Protein AF-A0A821W6E0-F1 (afdb_monomer_lite)

Foldseek 3Di:
DALPLFDDVFQDDDPPDPPADRDDQCVQADWDDDDPPDTDTRQNHFQVNVQVVQVVVVHHDPFDLADPRNTGPNRCVVQQRRYDDPPDDDPDPFAKAKWKKWFDAVCPVVLVVLVVVVCVVVVVQDPDDWDWDKDFADCDQQHLRPVTITIMTMDIFTADPVRDTPPCGVVVVQVSLLSRVVSLIDIRRRGDDDLVSDPSPVSGVCLVVVVVVCCVVCVPCSSGDPVVCVSNVPDPPPDDD

pLDDT: mean 89.13, std 12.86, range [31.42, 98.56]

Radius of gyration: 19.28 Å; chains: 1; bounding box: 43×54×48 Å

Structure (mmCIF, N/CA/C/O backbone):
data_AF-A0A821W6E0-F1
#
_entry.id   AF-A0A821W6E0-F1
#
loop_
_atom_site.group_PDB
_atom_site.id
_atom_site.type_symbol
_atom_site.label_atom_id
_atom_site.label_alt_id
_atom_site.label_comp_id
_atom_site.label_asym_id
_atom_site.label_entity_id
_atom_site.label_seq_id
_atom_site.pdbx_PDB_ins_code
_atom_site.Cartn_x
_atom_site.Cartn_y
_atom_site.Cartn_z
_atom_site.occupancy
_atom_site.B_iso_or_equiv
_atom_site.auth_seq_id
_atom_site.auth_comp_id
_atom_site.auth_asym_id
_atom_site.auth_atom_id
_atom_site.pdbx_PDB_model_num
ATOM 1 N N . MET A 1 1 ? 1.411 10.563 11.981 1.00 86.44 1 MET A N 1
ATOM 2 C CA . MET A 1 1 ? 2.601 9.697 11.991 1.00 86.44 1 MET A CA 1
ATOM 3 C C . MET A 1 1 ? 2.288 8.363 12.622 1.00 86.44 1 MET A C 1
ATOM 5 O O . MET A 1 1 ? 1.977 8.310 13.808 1.00 86.44 1 MET A O 1
ATOM 9 N N . GLY A 1 2 ? 2.322 7.315 11.794 1.00 87.00 2 GLY A N 1
ATOM 10 C CA . GLY A 1 2 ? 2.534 5.941 12.252 1.00 87.00 2 GLY A CA 1
ATOM 11 C C . GLY A 1 2 ? 4.034 5.665 12.386 1.00 87.00 2 GLY A C 1
ATOM 12 O O . GLY A 1 2 ? 4.794 6.562 12.733 1.00 87.00 2 GLY A O 1
ATOM 13 N N . SER A 1 3 ? 4.476 4.463 12.024 1.00 85.88 3 SER A N 1
ATOM 14 C CA . SER A 1 3 ? 5.889 4.051 12.102 1.00 85.88 3 SER A CA 1
ATOM 15 C C . SER A 1 3 ? 6.797 4.610 10.993 1.00 85.88 3 SER A C 1
ATOM 17 O O . SER A 1 3 ? 7.973 4.269 10.957 1.00 85.88 3 SER A O 1
ATOM 19 N N . GLY A 1 4 ? 6.270 5.409 10.055 1.00 84.50 4 GLY A N 1
ATOM 20 C CA . GLY A 1 4 ? 7.068 6.030 8.986 1.00 84.50 4 GLY A CA 1
ATOM 21 C C . GLY A 1 4 ? 7.603 5.065 7.920 1.00 84.50 4 GLY A C 1
ATOM 22 O O . GLY A 1 4 ? 8.557 5.393 7.233 1.00 84.50 4 GLY A O 1
ATOM 23 N N . LEU A 1 5 ? 7.008 3.876 7.776 1.00 83.12 5 LEU A N 1
ATOM 24 C CA . LEU A 1 5 ? 7.478 2.839 6.842 1.00 83.12 5 LEU A CA 1
ATOM 25 C C . LEU A 1 5 ? 6.913 2.951 5.414 1.00 83.12 5 LEU A C 1
ATOM 27 O O . LEU A 1 5 ? 7.243 2.121 4.568 1.00 83.12 5 LEU A O 1
ATOM 31 N N . GLY A 1 6 ? 6.036 3.924 5.152 1.00 82.25 6 GLY A N 1
ATOM 32 C CA . GLY A 1 6 ? 5.603 4.233 3.790 1.00 82.25 6 GLY A CA 1
ATOM 33 C C . GLY A 1 6 ? 6.744 4.900 3.030 1.00 82.25 6 GLY A C 1
ATOM 34 O O . GLY A 1 6 ? 7.382 5.795 3.577 1.00 82.25 6 GLY A O 1
ATOM 35 N N . TYR A 1 7 ? 7.014 4.451 1.803 1.00 87.88 7 TYR A N 1
ATOM 36 C CA . TYR A 1 7 ? 8.111 5.012 1.011 1.00 87.88 7 TYR A CA 1
ATOM 37 C C . TYR A 1 7 ? 7.740 6.350 0.366 1.00 87.88 7 TYR A C 1
ATOM 39 O O . TYR A 1 7 ? 8.469 7.331 0.493 1.00 87.88 7 TYR A O 1
ATOM 47 N N . GLU A 1 8 ? 6.598 6.389 -0.320 1.00 91.44 8 GLU A N 1
ATOM 48 C CA . GLU A 1 8 ? 6.136 7.611 -0.967 1.00 91.44 8 GLU A CA 1
ATOM 49 C C . GLU A 1 8 ? 5.724 8.674 0.052 1.00 91.44 8 GLU A C 1
ATOM 51 O O . GLU A 1 8 ? 5.462 8.392 1.228 1.00 91.44 8 GLU A O 1
ATOM 56 N N . LYS A 1 9 ? 5.581 9.912 -0.427 1.00 90.31 9 LYS A N 1
ATOM 57 C CA . LYS A 1 9 ? 5.165 11.088 0.355 1.00 90.31 9 LYS A CA 1
ATOM 58 C C . LYS A 1 9 ? 3.671 11.054 0.749 1.00 90.31 9 LYS A C 1
ATOM 60 O O . LYS A 1 9 ? 2.962 12.056 0.717 1.00 90.31 9 LYS A O 1
ATOM 65 N N . LEU A 1 10 ? 3.174 9.887 1.159 1.00 88.75 10 LEU A N 1
ATOM 66 C CA . LEU A 1 10 ? 1.828 9.678 1.703 1.00 88.75 10 LEU A CA 1
ATOM 67 C C . LEU A 1 10 ? 1.590 10.509 2.967 1.00 88.75 10 LEU A C 1
ATOM 69 O O . LEU A 1 10 ? 0.468 10.905 3.256 1.00 88.75 10 LEU A O 1
ATOM 73 N N . MET A 1 11 ? 2.650 10.732 3.742 1.00 88.62 11 MET A N 1
ATOM 74 C CA . MET A 1 11 ? 2.602 11.362 5.054 1.00 88.62 11 MET A CA 1
ATOM 75 C C . MET A 1 11 ? 3.611 12.509 5.110 1.00 88.62 11 MET A C 1
ATOM 77 O O . MET A 1 11 ? 4.623 12.440 5.803 1.00 88.62 11 MET A O 1
ATOM 81 N N . SER A 1 12 ? 3.348 13.540 4.314 1.00 90.81 12 SER A N 1
ATOM 82 C CA . SER A 1 12 ? 4.192 14.725 4.167 1.00 90.81 12 SER A CA 1
ATOM 83 C C . SER A 1 12 ? 3.372 16.000 4.303 1.00 90.81 12 SER A C 1
ATOM 85 O O . SER A 1 12 ? 2.182 16.005 3.994 1.00 90.81 12 SER A O 1
ATOM 87 N N . ILE A 1 13 ? 4.043 17.083 4.679 1.00 90.38 13 ILE A N 1
ATOM 88 C CA . ILE A 1 13 ? 3.507 18.446 4.670 1.00 90.38 13 ILE A CA 1
ATOM 89 C C . ILE A 1 13 ? 4.290 19.309 3.682 1.00 90.38 13 ILE A C 1
ATOM 91 O O . ILE A 1 13 ? 5.442 18.992 3.371 1.00 90.38 13 ILE A O 1
ATOM 95 N N . GLN A 1 14 ? 3.671 20.391 3.215 1.00 86.19 14 GLN A N 1
ATOM 96 C CA . GLN A 1 14 ? 4.371 21.466 2.518 1.00 86.19 14 GLN A CA 1
ATOM 97 C C . GLN A 1 14 ? 5.041 22.368 3.558 1.00 86.19 14 GLN A C 1
ATOM 99 O O . GLN A 1 14 ? 4.425 22.717 4.562 1.00 86.19 14 GLN A O 1
ATOM 104 N N . LEU A 1 15 ? 6.327 22.671 3.374 1.00 87.38 15 LEU A N 1
ATOM 105 C CA . LEU A 1 15 ? 7.119 23.394 4.382 1.00 87.38 15 LEU A CA 1
ATOM 106 C C . LEU A 1 15 ? 6.851 24.904 4.390 1.00 87.38 15 LEU A C 1
ATOM 108 O O . LEU A 1 15 ? 7.172 25.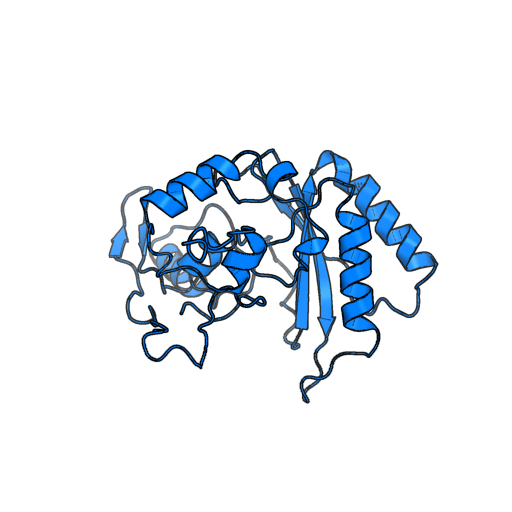573 5.368 1.00 87.38 15 LEU A O 1
ATOM 112 N N . ASP A 1 16 ? 6.300 25.428 3.302 1.00 89.44 16 ASP A N 1
ATOM 113 C CA . ASP A 1 16 ? 5.895 26.818 3.119 1.00 89.44 16 ASP A CA 1
ATOM 114 C C . ASP A 1 16 ? 4.475 27.111 3.630 1.00 89.44 16 ASP A C 1
ATOM 116 O O . ASP A 1 16 ? 4.108 28.279 3.737 1.00 89.44 16 ASP A O 1
ATOM 120 N N . ASP A 1 17 ? 3.704 26.085 4.009 1.00 88.00 17 ASP A N 1
ATOM 121 C CA . ASP A 1 17 ? 2.409 26.238 4.675 1.00 88.00 17 ASP A CA 1
ATOM 122 C C . ASP A 1 17 ? 2.596 26.336 6.208 1.00 88.00 17 ASP A C 1
ATOM 124 O O . ASP A 1 17 ? 2.884 25.328 6.866 1.00 88.00 17 ASP A O 1
ATOM 128 N N . PRO A 1 18 ? 2.418 27.526 6.821 1.00 89.62 18 PRO A N 1
ATOM 129 C CA . PRO A 1 18 ? 2.602 27.715 8.262 1.00 89.62 18 PRO A CA 1
ATOM 130 C C . PRO A 1 18 ? 1.537 27.002 9.116 1.00 89.62 18 PRO A C 1
ATOM 132 O O . PRO A 1 18 ? 1.750 26.748 10.311 1.00 89.62 18 PRO A O 1
ATOM 135 N N . GLU A 1 19 ? 0.394 26.653 8.524 1.00 90.12 19 GLU A N 1
ATOM 136 C CA . GLU A 1 19 ? -0.695 25.961 9.209 1.00 90.12 19 GLU A CA 1
ATOM 137 C C . GLU A 1 19 ? -0.567 24.439 9.126 1.00 90.12 19 GLU A C 1
ATOM 139 O O . GLU A 1 19 ? -1.192 23.736 9.928 1.00 90.12 19 GLU A O 1
ATOM 144 N N . ALA A 1 20 ? 0.293 23.916 8.247 1.00 90.69 20 ALA A N 1
ATOM 145 C CA . ALA A 1 20 ? 0.480 22.483 8.085 1.00 90.69 20 ALA A CA 1
ATOM 146 C C . ALA A 1 20 ? 0.938 21.816 9.392 1.00 90.69 20 ALA A C 1
ATOM 148 O O . ALA A 1 20 ? 1.913 22.216 10.037 1.00 90.69 20 ALA A O 1
ATOM 149 N N . LYS A 1 21 ? 0.227 20.756 9.796 1.00 91.44 21 LYS A N 1
ATOM 150 C CA . LYS A 1 21 ? 0.521 19.992 11.017 1.00 91.44 21 LYS A CA 1
ATOM 151 C C . LYS A 1 21 ? 0.824 18.540 10.686 1.00 91.44 21 LYS A C 1
ATOM 153 O O . LYS A 1 21 ? 0.074 17.876 9.977 1.00 91.44 21 LYS A O 1
ATOM 158 N N . LEU A 1 22 ? 1.871 18.009 11.311 1.00 91.25 22 LEU A N 1
ATOM 159 C CA . LEU A 1 22 ? 2.175 16.585 11.308 1.00 91.25 22 LEU A CA 1
ATOM 160 C C . LEU A 1 22 ? 1.916 16.009 12.705 1.00 91.25 22 LEU A C 1
ATOM 162 O O . LEU A 1 22 ? 2.662 16.268 13.645 1.00 91.25 22 LEU A O 1
ATOM 166 N N . ILE A 1 23 ? 0.837 15.239 12.862 1.00 90.94 23 ILE A N 1
ATOM 167 C CA . ILE A 1 23 ? 0.392 14.745 14.178 1.00 90.94 23 ILE A CA 1
ATOM 168 C C . ILE A 1 23 ? 0.907 13.325 14.408 1.00 90.94 23 ILE A C 1
ATOM 170 O O . ILE A 1 23 ? 0.616 12.429 13.615 1.00 90.94 23 ILE A O 1
ATOM 174 N N . SER A 1 24 ? 1.644 13.078 15.494 1.00 90.50 24 SER A N 1
ATOM 175 C CA . SER A 1 24 ? 2.029 11.718 15.903 1.00 90.50 24 SER A CA 1
ATOM 176 C C . SER A 1 24 ? 0.905 11.029 16.671 1.00 90.50 24 SER A C 1
ATOM 178 O O . SER A 1 24 ? 0.349 11.597 17.607 1.00 90.50 24 SER A O 1
ATOM 180 N N . MET A 1 25 ? 0.603 9.781 16.303 1.00 89.94 25 MET A N 1
ATOM 181 C CA . MET A 1 25 ? -0.405 8.969 16.994 1.00 89.94 25 MET A CA 1
ATOM 182 C C . MET A 1 25 ? 0.207 8.047 18.055 1.00 89.94 25 MET A C 1
ATOM 184 O O . MET A 1 25 ? -0.511 7.226 18.610 1.00 89.94 25 MET A O 1
ATOM 188 N N . GLN A 1 26 ? 1.506 8.168 18.355 1.00 90.88 26 GLN A N 1
ATOM 189 C CA . GLN A 1 26 ? 2.266 7.229 19.200 1.00 90.88 26 GLN A CA 1
ATOM 190 C C . GLN A 1 26 ? 1.643 6.940 20.580 1.00 90.88 26 GLN A C 1
ATOM 192 O O . GLN A 1 26 ? 1.843 5.863 21.128 1.00 90.88 26 GLN A O 1
ATOM 197 N N . HIS A 1 27 ? 0.865 7.876 21.131 1.00 93.12 27 HIS A N 1
ATOM 198 C CA . HIS A 1 27 ? 0.190 7.712 22.423 1.00 93.12 27 HIS A CA 1
ATOM 199 C C . HIS A 1 27 ? -1.090 6.860 22.344 1.00 93.12 27 HIS A C 1
ATOM 201 O O . HIS A 1 27 ? -1.583 6.398 23.367 1.00 93.12 27 HIS A O 1
ATOM 207 N N . PHE A 1 28 ? -1.622 6.611 21.147 1.00 94.56 28 PHE A N 1
ATOM 208 C CA . PHE A 1 28 ? -2.776 5.742 20.918 1.00 94.56 28 PHE A CA 1
ATOM 209 C C . PHE A 1 28 ? -2.306 4.306 20.681 1.00 94.56 28 PHE A C 1
ATOM 211 O O . PHE A 1 28 ? -2.403 3.789 19.566 1.00 94.56 28 PHE A O 1
ATOM 218 N N . HIS A 1 29 ? -1.773 3.668 21.721 1.00 96.06 29 HIS A N 1
ATOM 219 C CA . HIS A 1 29 ? -1.213 2.318 21.659 1.00 96.06 29 HIS A CA 1
ATOM 220 C C . HIS A 1 29 ? -1.866 1.376 22.683 1.00 96.06 29 HIS A C 1
ATOM 222 O O . HIS A 1 29 ? -2.461 1.815 23.664 1.00 96.06 29 HIS A O 1
ATOM 228 N N . GLY A 1 30 ? -1.715 0.070 22.464 1.00 96.94 30 GLY A N 1
ATOM 229 C CA . GLY A 1 30 ? -2.178 -0.978 23.370 1.00 96.94 30 GLY A CA 1
ATOM 230 C C . GLY A 1 30 ? -3.587 -1.491 23.072 1.00 96.94 30 GLY A C 1
ATOM 231 O O . GLY A 1 30 ? -4.293 -1.004 22.186 1.00 96.94 30 GLY A O 1
ATOM 232 N N . LEU A 1 31 ? -3.973 -2.529 23.814 1.00 97.81 31 LEU A N 1
ATOM 233 C CA . LEU A 1 31 ? -5.307 -3.122 23.772 1.00 97.81 31 LEU A CA 1
ATOM 234 C C . LEU A 1 31 ? -6.307 -2.209 24.490 1.00 97.81 31 LEU A C 1
ATOM 236 O O . LEU A 1 31 ? -6.114 -1.874 25.654 1.00 97.81 31 LEU A O 1
ATOM 240 N N . ILE A 1 32 ? -7.381 -1.844 23.795 1.00 97.81 32 ILE A N 1
ATOM 241 C CA . ILE A 1 32 ? -8.485 -1.031 24.318 1.00 97.81 32 ILE A CA 1
ATOM 242 C C . ILE A 1 32 ? -9.619 -1.937 24.807 1.00 97.81 32 ILE A C 1
ATOM 244 O O . ILE A 1 32 ? -10.156 -1.735 25.891 1.00 97.81 32 ILE A O 1
ATOM 248 N N . GLU A 1 33 ? -9.988 -2.945 24.014 1.00 97.94 33 GLU A N 1
ATOM 249 C CA . GLU A 1 33 ? -11.086 -3.862 24.332 1.00 97.94 33 GLU A CA 1
ATOM 250 C C . GLU A 1 33 ? -10.817 -5.243 23.724 1.00 97.94 33 GLU A C 1
ATOM 252 O O . GLU A 1 33 ? -10.327 -5.345 22.600 1.00 97.94 33 GLU A O 1
ATOM 257 N N . MET A 1 34 ? -11.181 -6.318 24.428 1.00 97.44 34 MET A N 1
ATOM 258 C CA . MET A 1 34 ? -11.169 -7.677 23.886 1.00 97.44 34 MET A CA 1
ATOM 259 C C . MET A 1 34 ? -12.499 -8.377 24.159 1.00 97.44 34 MET A C 1
ATOM 261 O O . MET A 1 34 ? -12.969 -8.439 25.293 1.00 97.44 34 MET A O 1
ATOM 265 N N . LYS A 1 35 ? -13.091 -8.928 23.099 1.00 96.75 35 LYS A N 1
ATOM 266 C CA . LYS A 1 35 ? -14.291 -9.773 23.118 1.00 96.75 35 LYS A CA 1
ATOM 267 C C . LYS A 1 35 ? -13.930 -11.172 22.629 1.00 96.75 35 LYS A C 1
ATOM 269 O O . LYS A 1 35 ? -12.777 -11.470 22.332 1.00 96.75 35 LYS A O 1
ATOM 274 N N . LYS A 1 36 ? -14.940 -12.037 22.518 1.00 94.38 36 LYS A N 1
ATOM 275 C CA . LYS A 1 36 ? -14.767 -13.422 22.068 1.00 94.38 36 LYS A CA 1
ATOM 276 C C . LYS A 1 36 ? -14.066 -13.521 20.703 1.00 94.38 36 LYS A C 1
ATOM 278 O O . LYS A 1 36 ? -13.110 -14.277 20.589 1.00 94.38 36 LYS A O 1
ATOM 283 N N . GLU A 1 37 ? -14.526 -12.733 19.728 1.00 94.06 37 GLU A N 1
ATOM 284 C CA . GLU A 1 37 ? -14.096 -12.802 18.317 1.00 94.06 37 GLU A CA 1
ATOM 285 C C . GLU A 1 37 ? -13.416 -11.512 17.820 1.00 94.06 37 GLU A C 1
ATOM 287 O O . GLU A 1 37 ? -13.018 -11.422 16.662 1.00 94.06 37 GLU A O 1
ATOM 292 N N . THR A 1 38 ? -13.311 -10.478 18.660 1.00 95.81 38 THR A N 1
ATOM 293 C CA . THR A 1 38 ? -12.794 -9.163 18.249 1.00 95.81 38 THR A CA 1
ATOM 294 C C . THR A 1 38 ? -11.867 -8.579 19.300 1.00 95.81 38 THR A C 1
ATOM 296 O O . THR A 1 38 ? -12.115 -8.725 20.495 1.00 95.81 38 THR A O 1
ATOM 299 N N . ALA A 1 39 ? -10.861 -7.832 18.859 1.00 96.56 39 ALA A N 1
ATOM 300 C CA . ALA A 1 39 ? -10.024 -7.005 19.716 1.00 96.56 39 ALA A CA 1
ATOM 301 C C . ALA A 1 39 ? -9.894 -5.605 19.104 1.00 96.56 39 ALA A C 1
ATOM 303 O O . ALA A 1 39 ? -9.769 -5.463 17.886 1.00 96.56 39 ALA A O 1
ATOM 304 N N . VAL A 1 40 ? -9.944 -4.584 19.952 1.00 97.31 40 VAL A N 1
ATOM 305 C CA . VAL A 1 40 ? -9.787 -3.176 19.590 1.00 97.31 40 VAL A CA 1
ATOM 306 C C . VAL A 1 40 ? -8.448 -2.713 20.136 1.00 97.31 40 VAL A C 1
ATOM 308 O O . VAL A 1 40 ? -8.186 -2.844 21.329 1.00 97.31 40 VAL A O 1
ATOM 311 N N . PHE A 1 41 ? -7.609 -2.161 19.268 1.00 97.31 41 PHE A N 1
ATOM 312 C CA . PHE A 1 41 ? -6.292 -1.641 19.618 1.00 97.31 41 PHE A CA 1
ATOM 313 C C . PHE A 1 41 ? -6.203 -0.158 19.280 1.00 97.31 41 PHE A C 1
ATOM 315 O O . PHE A 1 41 ? -6.849 0.316 18.342 1.00 97.31 41 PHE A O 1
ATOM 322 N N . GLY A 1 42 ? -5.353 0.567 20.005 1.00 97.50 42 GLY A N 1
ATOM 323 C CA . GLY A 1 42 ? -4.951 1.908 19.605 1.00 97.50 42 GLY A CA 1
ATOM 324 C C . GLY A 1 42 ? -4.258 1.880 18.236 1.00 97.50 42 GLY A C 1
ATOM 325 O O . GLY A 1 42 ? -3.503 0.954 17.930 1.00 97.50 42 GLY A O 1
ATOM 326 N N . ALA A 1 43 ? -4.504 2.896 17.408 1.00 94.88 43 ALA A N 1
ATOM 327 C CA . ALA A 1 43 ? -4.039 2.964 16.018 1.00 94.88 43 ALA A CA 1
ATOM 328 C C . ALA A 1 43 ? -2.509 2.839 15.843 1.00 94.88 43 ALA A C 1
ATOM 330 O O . ALA A 1 43 ? -2.042 2.349 14.810 1.00 94.88 43 ALA A O 1
ATOM 331 N N . ALA A 1 44 ? -1.733 3.278 16.836 1.00 95.81 44 ALA A N 1
ATOM 332 C CA . ALA A 1 44 ? -0.274 3.227 16.834 1.00 95.81 44 ALA A CA 1
ATOM 333 C C . ALA A 1 44 ? 0.306 1.948 17.453 1.00 95.81 44 ALA A C 1
ATOM 335 O O . ALA A 1 44 ? 1.525 1.803 17.490 1.00 95.81 44 ALA A O 1
ATOM 336 N N . THR A 1 45 ? -0.531 1.008 17.899 1.00 96.38 45 THR A N 1
ATOM 337 C CA . THR A 1 45 ? -0.059 -0.307 18.355 1.00 96.38 45 THR A CA 1
ATOM 338 C C . THR A 1 45 ? 0.684 -0.988 17.214 1.00 96.38 45 THR A C 1
ATOM 340 O O . THR A 1 45 ? 0.164 -1.061 16.095 1.00 96.38 45 THR A O 1
ATOM 343 N N . THR A 1 46 ? 1.905 -1.453 17.467 1.00 94.50 46 THR A N 1
ATOM 344 C CA . THR A 1 46 ? 2.684 -2.134 16.432 1.00 94.50 46 THR A CA 1
ATOM 345 C C . THR A 1 46 ? 2.110 -3.520 16.164 1.00 94.50 46 THR A C 1
ATOM 347 O O . THR A 1 46 ? 1.465 -4.122 17.023 1.00 94.50 46 THR A O 1
ATOM 350 N N . VAL A 1 47 ? 2.348 -4.057 14.972 1.00 92.00 47 VAL A N 1
ATOM 351 C CA . VAL A 1 47 ? 1.960 -5.432 14.636 1.00 92.00 47 VAL A CA 1
ATOM 352 C C . VAL A 1 47 ? 2.592 -6.445 15.599 1.00 92.00 47 VAL A C 1
ATOM 354 O O . VAL A 1 47 ? 1.918 -7.391 15.999 1.00 92.00 47 VAL A O 1
ATOM 357 N N . ASN A 1 48 ? 3.843 -6.227 16.017 1.00 91.06 48 ASN A N 1
ATOM 358 C CA . ASN A 1 48 ? 4.502 -7.051 17.034 1.00 91.06 48 ASN A CA 1
ATOM 359 C C . ASN A 1 48 ? 3.739 -7.037 18.358 1.00 91.06 48 ASN A C 1
ATOM 361 O O . ASN A 1 48 ? 3.480 -8.101 18.915 1.00 91.06 48 ASN A O 1
ATOM 365 N N . ASP A 1 49 ? 3.341 -5.855 18.830 1.00 94.31 49 ASP A N 1
ATOM 366 C CA . ASP A 1 49 ? 2.601 -5.732 20.086 1.00 94.31 49 ASP A CA 1
ATOM 367 C C . ASP A 1 49 ? 1.214 -6.367 19.974 1.00 94.31 49 ASP A C 1
ATOM 369 O O . ASP A 1 49 ? 0.795 -7.074 20.885 1.00 94.31 49 ASP A O 1
ATOM 373 N N . VAL A 1 50 ? 0.517 -6.186 18.843 1.00 94.56 50 VAL A N 1
ATOM 374 C CA . VAL A 1 50 ? -0.769 -6.857 18.586 1.00 94.56 50 VAL A CA 1
ATOM 375 C C . VAL A 1 50 ? -0.604 -8.373 18.681 1.00 94.56 50 VAL A C 1
ATOM 377 O O . VAL A 1 50 ? -1.366 -9.023 19.393 1.00 94.56 50 VAL A O 1
ATOM 380 N N . ILE A 1 51 ? 0.394 -8.945 18.001 1.00 92.62 51 ILE A N 1
ATOM 381 C CA . ILE A 1 51 ? 0.648 -10.393 18.019 1.00 92.62 51 ILE A CA 1
ATOM 382 C C . ILE A 1 51 ? 1.001 -10.863 19.433 1.00 92.62 51 ILE A C 1
ATOM 384 O O . ILE A 1 51 ? 0.432 -11.849 19.898 1.00 92.62 51 ILE A O 1
ATOM 388 N N . ALA A 1 52 ? 1.892 -10.156 20.131 1.00 93.31 52 ALA A N 1
ATOM 389 C CA . ALA A 1 52 ? 2.318 -10.508 21.483 1.00 93.31 52 ALA A CA 1
ATOM 390 C C . ALA A 1 52 ? 1.156 -10.460 22.490 1.00 93.31 52 ALA A C 1
ATOM 392 O O . ALA A 1 52 ? 0.993 -11.384 23.288 1.00 93.31 52 ALA A O 1
ATOM 393 N N . ILE A 1 53 ? 0.316 -9.422 22.421 1.00 95.81 53 ILE A N 1
ATOM 394 C CA . ILE A 1 53 ? -0.867 -9.279 23.274 1.00 95.81 53 ILE A CA 1
ATOM 395 C C . ILE A 1 53 ? -1.893 -10.368 22.951 1.00 95.81 53 ILE A C 1
ATOM 397 O O . ILE A 1 53 ? -2.398 -11.023 23.853 1.00 95.81 53 ILE A O 1
ATOM 401 N N . LEU A 1 54 ? -2.207 -10.619 21.678 1.00 95.25 54 LEU A N 1
ATOM 402 C CA . LEU A 1 54 ? -3.141 -11.696 21.333 1.00 95.25 54 LEU A CA 1
ATOM 403 C C . LEU A 1 54 ? -2.620 -13.059 21.809 1.00 95.25 54 LEU A C 1
ATOM 405 O O . LEU A 1 54 ? -3.385 -13.834 22.386 1.00 95.25 54 LEU A O 1
ATOM 409 N N . ALA A 1 55 ? -1.322 -13.322 21.644 1.00 94.31 55 ALA A N 1
ATOM 410 C CA . ALA A 1 55 ? -0.696 -14.559 22.093 1.00 94.31 55 ALA A CA 1
ATOM 411 C C . ALA A 1 55 ? -0.794 -14.746 23.617 1.00 94.31 55 ALA A C 1
ATOM 413 O O . ALA A 1 55 ? -1.102 -15.855 24.062 1.00 94.31 55 ALA A O 1
ATOM 414 N N . SER A 1 56 ? -0.619 -13.685 24.419 1.00 96.75 56 SER A N 1
ATOM 415 C CA . SER A 1 56 ? -0.783 -13.755 25.884 1.00 96.75 56 SER A CA 1
ATOM 416 C C . SER A 1 56 ? -2.223 -14.057 26.320 1.00 96.75 56 SER A C 1
ATOM 418 O O . SER A 1 56 ? -2.443 -14.561 27.420 1.00 96.75 56 SER A O 1
ATOM 420 N N . HIS A 1 57 ? -3.198 -13.830 25.435 1.00 96.12 57 HIS A N 1
ATOM 421 C CA . HIS A 1 57 ? -4.605 -14.191 25.613 1.00 96.12 57 HIS A CA 1
ATOM 422 C C . HIS A 1 57 ? -5.004 -15.502 24.908 1.00 96.12 57 HIS A C 1
ATOM 424 O O . HIS A 1 57 ? -6.196 -15.803 24.802 1.00 96.12 57 HIS A O 1
ATOM 430 N N . HIS A 1 58 ? -4.041 -16.296 24.421 1.00 95.56 58 HIS A N 1
ATOM 431 C CA . HIS A 1 58 ? -4.291 -17.514 23.634 1.00 95.56 58 HIS A CA 1
ATOM 432 C C . HIS A 1 58 ? -5.183 -17.247 22.408 1.00 95.56 58 HIS A C 1
ATOM 434 O O . HIS A 1 58 ? -6.156 -17.961 22.131 1.00 95.56 58 HIS A O 1
ATOM 440 N N . ARG A 1 59 ? -4.882 -16.160 21.697 1.00 94.31 59 ARG A N 1
ATOM 441 C CA . ARG A 1 59 ? -5.528 -15.730 20.454 1.00 94.31 59 ARG A CA 1
ATOM 442 C C . ARG A 1 59 ? -4.466 -15.484 19.383 1.00 94.31 59 ARG A C 1
ATOM 444 O O . ARG A 1 59 ? -3.290 -15.304 19.683 1.00 94.31 59 ARG A O 1
ATOM 451 N N . MET A 1 60 ? -4.890 -15.463 18.125 1.00 91.75 60 MET A N 1
ATOM 452 C CA . MET A 1 60 ? -4.032 -15.144 16.984 1.00 91.75 60 MET A CA 1
ATOM 453 C C . MET A 1 60 ? -4.825 -14.389 15.919 1.00 91.75 60 MET A C 1
ATOM 455 O O . MET A 1 60 ? -6.051 -14.488 15.864 1.00 91.75 60 MET A O 1
ATOM 459 N N . LEU A 1 61 ? -4.122 -13.643 15.069 1.00 89.06 61 LEU A N 1
ATOM 460 C CA . LEU A 1 61 ? -4.707 -13.117 13.840 1.00 89.06 61 LEU A CA 1
ATOM 461 C C . LEU A 1 61 ? -4.950 -14.270 12.850 1.00 89.06 61 LEU A C 1
ATOM 463 O O . LEU A 1 61 ? -4.186 -15.235 12.847 1.00 89.06 61 LEU A O 1
ATOM 467 N N . PRO A 1 62 ? -5.956 -14.166 11.964 1.00 85.06 62 PRO A N 1
ATOM 468 C CA . PRO A 1 62 ? -6.206 -15.171 10.927 1.00 85.06 62 PRO A CA 1
ATOM 469 C C . PRO A 1 62 ? -5.138 -15.171 9.820 1.00 85.06 62 PRO A C 1
ATOM 471 O O . PRO A 1 62 ? -5.200 -15.977 8.896 1.00 85.06 62 PRO A O 1
ATOM 474 N N . CYS A 1 63 ? -4.180 -14.247 9.877 1.00 82.50 63 CYS A N 1
ATOM 475 C CA . CYS A 1 63 ? -3.057 -14.153 8.962 1.00 82.50 63 CYS A CA 1
ATOM 476 C C . CYS A 1 63 ? -1.806 -13.652 9.694 1.00 82.50 63 CYS A C 1
ATOM 478 O O . CYS A 1 63 ? -1.895 -12.993 10.731 1.00 82.50 63 CYS A O 1
ATOM 480 N N . SER A 1 64 ? -0.637 -13.921 9.114 1.00 79.06 64 SER A N 1
ATOM 481 C CA . SER A 1 64 ? 0.605 -13.243 9.482 1.00 79.06 64 SER A CA 1
ATOM 482 C C . SER A 1 64 ? 0.779 -12.026 8.569 1.00 79.06 64 SER A C 1
ATOM 484 O O . SER A 1 64 ? 0.960 -12.227 7.369 1.00 79.06 64 SER A O 1
ATOM 486 N N . PRO A 1 65 ? 0.723 -10.776 9.068 1.00 71.50 65 PRO A N 1
ATOM 487 C CA . PRO A 1 65 ? 0.811 -9.556 8.250 1.00 71.50 65 PRO A CA 1
ATOM 488 C C . PRO A 1 65 ? 2.246 -9.198 7.797 1.00 71.50 65 PRO A C 1
ATOM 490 O O . PRO A 1 65 ? 2.514 -8.063 7.402 1.00 71.50 65 PRO A O 1
ATOM 493 N N . GLY A 1 66 ? 3.175 -10.160 7.823 1.00 70.69 66 GLY A N 1
ATOM 494 C CA . GLY A 1 66 ? 4.555 -10.011 7.353 1.00 70.69 66 GLY A CA 1
ATOM 495 C C . GLY A 1 66 ? 5.574 -9.852 8.484 1.00 70.69 66 GLY A C 1
ATOM 496 O O . GLY A 1 66 ? 5.238 -9.921 9.661 1.00 70.69 66 GLY A O 1
ATOM 497 N N . VAL A 1 67 ? 6.844 -9.658 8.117 1.00 69.19 67 VAL A N 1
ATOM 498 C CA . VAL A 1 67 ? 7.982 -9.729 9.059 1.00 69.19 67 VAL A CA 1
ATOM 499 C C . VAL A 1 67 ? 8.476 -8.384 9.588 1.00 69.19 67 VAL A C 1
ATOM 501 O O . VAL A 1 67 ? 9.373 -8.337 10.424 1.00 69.19 67 VAL A O 1
ATOM 504 N N . ILE A 1 68 ? 7.879 -7.278 9.138 1.00 76.75 68 ILE A N 1
ATOM 505 C CA . ILE A 1 68 ? 8.198 -5.933 9.632 1.00 76.75 68 ILE A CA 1
ATOM 506 C C . ILE A 1 68 ? 7.209 -5.582 10.741 1.00 76.75 68 ILE A C 1
ATOM 508 O O . ILE A 1 68 ? 6.247 -4.844 10.547 1.00 76.75 68 ILE A O 1
ATOM 512 N N . GLY A 1 69 ? 7.424 -6.155 11.920 1.00 77.62 69 GLY A N 1
ATOM 513 C CA . GLY A 1 69 ? 6.475 -6.048 13.025 1.00 77.62 69 GLY A CA 1
ATOM 514 C C . GLY A 1 69 ? 6.405 -4.679 13.709 1.00 77.62 69 GLY A C 1
ATOM 515 O O . GLY A 1 69 ? 5.443 -4.413 14.421 1.00 77.62 69 GLY A O 1
ATOM 516 N N . ILE A 1 70 ? 7.367 -3.783 13.454 1.00 85.88 70 ILE A N 1
ATOM 517 C CA . ILE A 1 70 ? 7.359 -2.400 13.972 1.00 85.88 70 ILE A CA 1
ATOM 518 C C . ILE A 1 70 ? 6.322 -1.503 13.272 1.00 85.88 70 ILE A C 1
ATOM 520 O O . ILE A 1 70 ? 6.056 -0.389 13.716 1.00 85.88 70 ILE A O 1
ATOM 524 N N . GLN A 1 71 ? 5.712 -1.971 12.178 1.00 89.00 71 GLN A N 1
ATOM 525 C CA . GLN A 1 71 ? 4.647 -1.233 11.510 1.00 89.00 71 GLN A CA 1
ATOM 526 C C . GLN A 1 71 ? 3.447 -1.020 12.438 1.00 89.00 71 GLN A C 1
ATOM 528 O O . GLN A 1 71 ? 3.008 -1.954 13.113 1.00 89.00 71 GLN A O 1
ATOM 533 N N . THR A 1 72 ? 2.900 0.197 12.470 1.00 93.62 72 THR A N 1
ATOM 534 C CA . THR A 1 72 ? 1.671 0.455 13.232 1.00 93.62 72 THR A CA 1
ATOM 535 C C . THR A 1 72 ? 0.479 -0.213 12.558 1.00 93.62 72 THR A C 1
ATOM 537 O O . THR A 1 72 ? 0.387 -0.237 11.328 1.00 93.62 72 THR A O 1
ATOM 540 N N . LEU A 1 73 ? -0.465 -0.714 13.357 1.00 92.62 73 LEU A N 1
ATOM 541 C CA . LEU A 1 73 ? -1.659 -1.406 12.871 1.00 92.62 73 LEU A CA 1
ATOM 542 C C . LEU A 1 73 ? -2.440 -0.554 11.861 1.00 92.62 73 LEU A C 1
ATOM 544 O O . LEU A 1 73 ? -2.774 -1.033 10.778 1.00 92.62 73 LEU A O 1
ATOM 548 N N . ALA A 1 74 ? -2.674 0.726 12.173 1.00 93.81 74 ALA A N 1
ATOM 549 C CA . ALA A 1 74 ? -3.388 1.624 11.267 1.00 93.81 74 ALA A CA 1
ATOM 550 C C . ALA A 1 74 ? -2.612 1.892 9.966 1.00 93.81 74 ALA A C 1
ATOM 552 O O . ALA A 1 74 ? -3.213 1.914 8.896 1.00 93.81 74 ALA A O 1
ATOM 553 N N . GLY A 1 75 ? -1.285 2.056 10.036 1.00 92.81 75 GLY A N 1
ATOM 554 C CA . GLY A 1 75 ? -0.452 2.272 8.849 1.00 92.81 75 GLY A CA 1
ATOM 555 C C . GLY A 1 75 ? -0.420 1.052 7.925 1.00 92.81 75 GLY A C 1
ATOM 556 O O . GLY A 1 75 ? -0.522 1.193 6.705 1.00 92.81 75 GLY A O 1
ATOM 557 N N . ALA A 1 76 ? -0.346 -0.145 8.513 1.00 91.94 76 ALA A N 1
ATOM 558 C CA . ALA A 1 76 ? -0.382 -1.403 7.780 1.00 91.94 76 ALA A CA 1
ATOM 559 C C . ALA A 1 76 ? -1.717 -1.587 7.038 1.00 91.94 76 ALA A C 1
ATOM 561 O O . ALA A 1 76 ? -1.739 -1.859 5.839 1.00 91.94 76 ALA A O 1
ATOM 562 N N . ILE A 1 77 ? -2.843 -1.358 7.720 1.00 92.25 77 ILE A N 1
ATOM 563 C CA . ILE A 1 77 ? -4.176 -1.460 7.106 1.00 92.25 77 ILE A CA 1
ATOM 564 C C . ILE A 1 77 ? -4.357 -0.406 6.003 1.00 92.25 77 ILE A C 1
ATOM 566 O O . ILE A 1 77 ? -4.829 -0.739 4.916 1.00 92.25 77 ILE A O 1
ATOM 570 N N . ALA A 1 78 ? -3.953 0.845 6.255 1.00 93.31 78 ALA A N 1
ATOM 571 C CA . ALA A 1 78 ? -4.152 1.964 5.329 1.00 93.31 78 ALA A CA 1
ATOM 572 C C . ALA A 1 78 ? -3.448 1.776 3.977 1.00 93.31 78 ALA A C 1
ATOM 574 O O . ALA A 1 78 ? -3.910 2.296 2.966 1.00 93.31 78 ALA A O 1
ATOM 575 N N . THR A 1 79 ? -2.346 1.027 3.949 1.00 91.56 79 THR A N 1
ATOM 576 C CA . THR A 1 79 ? -1.549 0.809 2.734 1.00 91.56 79 THR A CA 1
ATOM 577 C C . THR A 1 79 ? -1.781 -0.553 2.085 1.00 91.56 79 THR A C 1
ATOM 579 O O . THR A 1 79 ? -1.181 -0.843 1.051 1.00 91.56 79 THR A O 1
ATOM 582 N N . GLY A 1 80 ? -2.679 -1.367 2.650 1.00 89.06 80 GLY A N 1
ATOM 583 C CA . GLY A 1 80 ? -2.972 -2.704 2.148 1.00 89.06 80 GLY A CA 1
ATOM 584 C C . GLY A 1 80 ? -1.876 -3.723 2.450 1.00 89.06 80 GLY A C 1
ATOM 585 O O . GLY A 1 80 ? -1.744 -4.675 1.681 1.00 89.06 80 GLY A O 1
ATOM 586 N N . THR A 1 81 ? -1.123 -3.548 3.546 1.00 88.00 81 THR A N 1
ATOM 587 C CA . THR A 1 81 ? -0.110 -4.515 3.977 1.00 88.00 81 THR A CA 1
ATOM 588 C C . THR A 1 81 ? -0.701 -5.917 4.007 1.00 88.00 81 THR A C 1
ATOM 590 O O . THR A 1 81 ? -1.723 -6.188 4.641 1.00 88.00 81 THR A O 1
ATOM 593 N N . HIS A 1 82 ? 0.011 -6.824 3.359 1.00 86.06 82 HIS A N 1
ATOM 594 C CA . HIS A 1 82 ? -0.247 -8.250 3.345 1.00 86.06 82 HIS A CA 1
ATOM 595 C C . HIS A 1 82 ? 1.040 -8.974 3.736 1.00 86.06 82 HIS A C 1
ATOM 597 O O . HIS A 1 82 ? 2.150 -8.447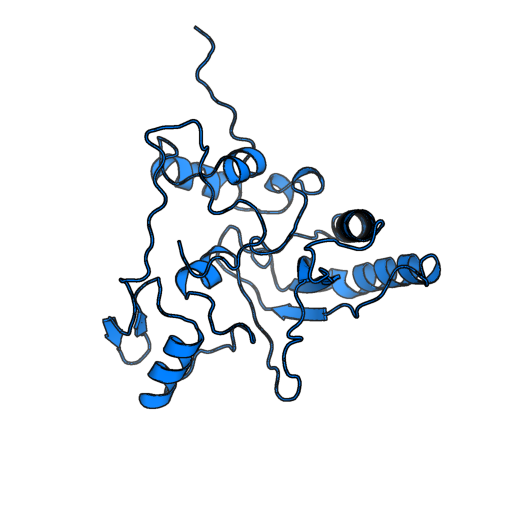 3.611 1.00 86.06 82 HIS A O 1
ATOM 603 N N . GLY A 1 83 ? 0.901 -10.200 4.221 1.00 75.69 83 GLY A N 1
ATOM 604 C CA . GLY A 1 83 ? 2.052 -10.984 4.629 1.00 75.69 83 GLY A CA 1
ATOM 605 C C . GLY A 1 83 ? 2.200 -12.294 3.887 1.00 75.69 83 GLY A C 1
ATOM 606 O O . GLY A 1 83 ? 1.589 -12.542 2.851 1.00 75.69 83 GLY A O 1
ATOM 607 N N . GLN A 1 84 ? 3.100 -13.091 4.437 1.00 64.00 84 GLN A N 1
ATOM 608 C CA . GLN A 1 84 ? 3.410 -14.459 4.067 1.00 64.00 84 GLN A CA 1
ATOM 609 C C . GLN A 1 84 ? 3.857 -15.157 5.354 1.00 64.00 84 GLN A C 1
ATOM 611 O O . GLN A 1 84 ? 4.436 -14.519 6.239 1.00 64.00 84 GLN A O 1
ATOM 616 N N . GLU A 1 85 ? 3.631 -16.462 5.454 1.00 51.31 85 GLU A N 1
ATOM 617 C CA . GLU A 1 85 ? 4.319 -17.287 6.442 1.00 51.31 85 GLU A CA 1
ATOM 618 C C . GLU A 1 85 ? 5.814 -17.352 6.096 1.00 51.31 85 GLU A C 1
ATOM 620 O O . GLU A 1 85 ? 6.225 -18.016 5.144 1.00 51.31 85 GLU A O 1
ATOM 625 N N . GLN A 1 86 ? 6.652 -16.641 6.851 1.00 50.50 86 GLN A N 1
ATOM 626 C CA . GLN A 1 86 ? 8.094 -16.879 6.846 1.00 50.50 86 GLN A CA 1
ATOM 627 C C . GLN A 1 86 ? 8.418 -17.821 8.005 1.00 50.50 86 GLN A C 1
ATOM 629 O O . GLN A 1 86 ? 8.626 -17.384 9.130 1.00 50.50 86 GLN A O 1
ATOM 634 N N . ILE A 1 87 ? 8.432 -19.127 7.726 1.00 45.97 87 ILE A N 1
ATOM 635 C CA . ILE A 1 87 ? 8.810 -20.153 8.712 1.00 45.97 87 ILE A CA 1
ATOM 636 C C . ILE A 1 87 ? 10.344 -20.204 8.883 1.00 45.97 87 ILE A C 1
ATOM 638 O O . ILE A 1 87 ? 10.824 -20.554 9.955 1.00 45.97 87 ILE A O 1
ATOM 642 N N . LEU A 1 88 ? 11.130 -19.835 7.855 1.00 40.06 88 LEU A N 1
ATOM 643 C CA . LEU A 1 88 ? 12.578 -20.119 7.812 1.00 40.06 88 LEU A CA 1
ATOM 644 C C . LEU A 1 88 ? 13.501 -18.960 7.385 1.00 40.06 88 LEU A C 1
ATOM 646 O O . LEU A 1 88 ? 14.717 -19.094 7.506 1.00 40.06 88 LEU A O 1
ATOM 650 N N . CYS A 1 89 ? 12.986 -17.828 6.899 1.00 44.94 89 CYS A N 1
ATOM 651 C CA . CYS A 1 89 ? 13.832 -16.733 6.409 1.00 44.94 89 CYS A CA 1
ATOM 652 C C . CYS A 1 89 ? 13.772 -15.528 7.350 1.00 44.94 89 CYS A C 1
ATOM 654 O O . CYS A 1 89 ? 12.696 -15.005 7.620 1.00 44.94 89 CYS A O 1
ATOM 656 N N . LYS A 1 90 ? 14.933 -15.059 7.823 1.00 50.28 90 LYS A N 1
ATOM 657 C CA . LYS A 1 90 ? 15.045 -13.717 8.407 1.00 50.28 90 LYS A CA 1
ATOM 658 C C . LYS A 1 90 ? 14.911 -12.696 7.276 1.00 50.28 90 LYS A C 1
ATOM 660 O O . LYS A 1 90 ? 15.492 -12.891 6.209 1.00 50.28 90 LYS A O 1
ATOM 665 N N . GLY A 1 91 ? 14.155 -11.622 7.510 1.00 57.47 91 GLY A N 1
ATOM 666 C CA . GLY A 1 91 ? 14.138 -10.469 6.610 1.00 57.47 91 GLY A CA 1
ATOM 667 C C . GLY A 1 91 ? 15.554 -9.934 6.382 1.00 57.47 91 GLY A C 1
ATOM 668 O O . GLY A 1 91 ? 16.436 -10.120 7.221 1.00 57.47 91 GLY A O 1
ATOM 669 N N . ILE A 1 92 ? 15.781 -9.297 5.238 1.00 64.06 92 ILE A N 1
ATOM 670 C CA . ILE A 1 92 ? 17.101 -8.774 4.881 1.00 64.06 92 ILE A CA 1
ATOM 671 C C . ILE A 1 92 ? 17.273 -7.420 5.572 1.00 64.06 92 ILE A C 1
ATOM 673 O O . ILE A 1 92 ? 16.489 -6.510 5.308 1.00 64.06 92 ILE A O 1
ATOM 677 N N . PRO A 1 93 ? 18.251 -7.268 6.482 1.00 68.00 93 PRO A N 1
ATOM 678 C CA . PRO A 1 93 ? 18.376 -6.081 7.325 1.00 68.00 93 PRO A CA 1
ATOM 679 C C . PRO A 1 93 ? 19.146 -4.945 6.631 1.00 68.00 93 PRO A C 1
ATOM 681 O O . PRO A 1 93 ? 19.821 -4.167 7.298 1.00 68.00 93 PRO A O 1
ATOM 684 N N . ILE A 1 94 ? 19.095 -4.867 5.299 1.00 77.31 94 ILE A N 1
ATOM 685 C CA . ILE A 1 94 ? 19.842 -3.879 4.513 1.00 77.31 94 ILE A CA 1
ATOM 686 C C . ILE A 1 94 ? 18.873 -2.780 4.064 1.00 77.31 94 ILE A C 1
ATOM 688 O O . ILE A 1 94 ? 17.773 -3.111 3.613 1.00 77.31 94 ILE A O 1
ATOM 692 N N . PRO A 1 95 ? 19.242 -1.490 4.166 1.00 86.00 95 PRO A N 1
ATOM 693 C CA . PRO A 1 95 ? 18.460 -0.398 3.598 1.00 86.00 95 PRO A CA 1
ATOM 694 C C . PRO A 1 95 ? 18.116 -0.649 2.126 1.00 86.00 95 PRO A C 1
ATOM 696 O O . PRO A 1 95 ? 18.966 -1.004 1.309 1.00 86.00 95 PRO A O 1
ATOM 699 N N . GLN A 1 96 ? 16.838 -0.498 1.787 1.00 88.44 96 GLN A N 1
ATOM 700 C CA . GLN A 1 96 ? 16.322 -0.864 0.472 1.00 88.44 96 GLN A CA 1
ATOM 701 C C . GLN A 1 96 ? 15.096 -0.030 0.101 1.00 88.44 96 GLN A C 1
ATOM 703 O O . GLN A 1 96 ? 14.175 0.153 0.905 1.00 88.44 96 GLN A O 1
ATOM 708 N N . ILE A 1 97 ? 15.048 0.402 -1.155 1.00 91.44 97 ILE A N 1
ATOM 709 C CA . IL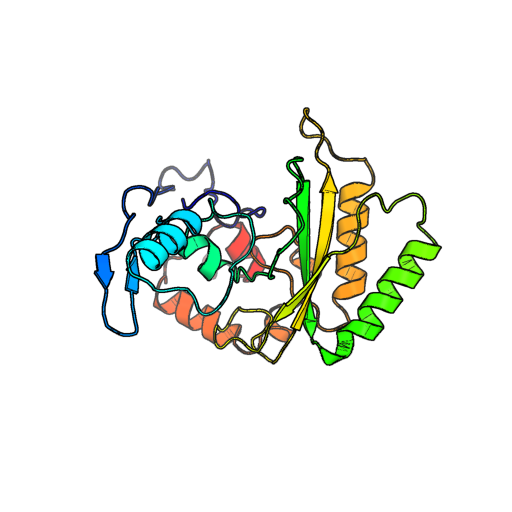E A 1 97 ? 13.835 0.926 -1.779 1.00 91.44 97 ILE A CA 1
ATOM 710 C C . ILE A 1 97 ? 13.070 -0.275 -2.307 1.00 91.44 97 ILE A C 1
ATOM 712 O O . ILE A 1 97 ? 13.572 -1.027 -3.137 1.00 91.44 97 ILE A O 1
ATOM 716 N N . ASN A 1 98 ? 11.859 -0.478 -1.803 1.00 91.44 98 ASN A N 1
ATOM 717 C CA . ASN A 1 98 ? 11.017 -1.594 -2.210 1.00 91.44 98 ASN A CA 1
ATOM 718 C C . ASN A 1 98 ? 9.950 -1.105 -3.180 1.00 91.44 98 ASN A C 1
ATOM 720 O O . ASN A 1 98 ? 9.283 -0.114 -2.889 1.00 91.44 98 ASN A O 1
ATOM 724 N N . CYS A 1 99 ? 9.715 -1.869 -4.237 1.00 94.56 99 CYS A N 1
ATOM 725 C CA . CYS A 1 99 ? 8.540 -1.776 -5.088 1.00 94.56 99 CYS A CA 1
ATOM 726 C C . CYS A 1 99 ? 7.795 -3.114 -5.029 1.00 94.56 99 CYS A C 1
ATOM 728 O O . CYS A 1 99 ? 8.397 -4.176 -4.850 1.00 94.56 99 CYS A O 1
ATOM 730 N N . GLU A 1 100 ? 6.475 -3.073 -5.127 1.00 95.62 100 GLU A N 1
ATOM 731 C CA . GLU A 1 100 ? 5.662 -4.280 -5.120 1.00 95.62 100 GLU A CA 1
ATOM 732 C C . GLU A 1 100 ? 4.381 -4.046 -5.905 1.00 95.62 100 GLU A C 1
ATOM 734 O O . GLU A 1 100 ? 3.647 -3.102 -5.615 1.00 95.62 100 GLU A O 1
ATOM 739 N N . ILE A 1 101 ? 4.121 -4.903 -6.893 1.00 98.12 101 ILE A N 1
ATOM 740 C CA . ILE A 1 101 ? 2.977 -4.780 -7.798 1.00 98.12 101 ILE A CA 1
ATOM 741 C C . ILE A 1 101 ? 2.075 -5.999 -7.639 1.00 98.12 101 ILE A C 1
ATOM 743 O O . ILE A 1 101 ? 2.525 -7.134 -7.779 1.00 98.12 101 ILE A O 1
ATOM 747 N N . ALA A 1 102 ? 0.798 -5.767 -7.358 1.00 98.19 102 ALA A N 1
ATOM 748 C CA . ALA A 1 102 ? -0.230 -6.795 -7.332 1.00 98.19 102 ALA A CA 1
ATOM 749 C C . ALA A 1 102 ? -0.705 -7.105 -8.751 1.00 98.19 102 ALA A C 1
ATOM 751 O O . ALA A 1 102 ? -1.258 -6.232 -9.420 1.00 98.19 102 ALA A O 1
ATOM 752 N N . ILE A 1 103 ? -0.526 -8.346 -9.185 1.00 98.56 103 ILE A N 1
ATOM 753 C CA . ILE A 1 103 ? -1.010 -8.861 -10.466 1.00 98.56 103 ILE A CA 1
ATOM 754 C C . ILE A 1 103 ? -2.259 -9.713 -10.211 1.00 98.56 103 ILE A C 1
ATOM 756 O O . ILE A 1 103 ? -2.218 -10.546 -9.301 1.00 98.56 103 ILE A O 1
ATOM 760 N N . PRO A 1 104 ? -3.361 -9.550 -10.975 1.00 98.31 104 PRO A N 1
ATOM 761 C CA . PRO A 1 104 ? -4.471 -10.505 -10.970 1.00 98.31 104 PRO A CA 1
ATOM 762 C C . PRO A 1 104 ? -3.939 -11.934 -11.056 1.00 98.31 104 PRO A C 1
ATOM 764 O O . PRO A 1 104 ? -3.083 -12.221 -11.894 1.00 98.31 104 PRO A O 1
ATOM 767 N N . PHE A 1 105 ? -4.373 -12.815 -10.154 1.00 98.06 105 PHE A N 1
ATOM 768 C CA . PHE A 1 105 ? -3.705 -14.103 -9.957 1.00 98.06 105 PHE A CA 1
ATOM 769 C C . PHE A 1 105 ? -3.605 -14.918 -11.259 1.00 98.06 105 PHE A C 1
ATOM 771 O O . PHE A 1 105 ? -2.568 -15.529 -11.527 1.00 98.06 105 PHE A O 1
ATOM 778 N N . GLU A 1 106 ? -4.631 -14.842 -12.108 1.00 98.06 106 GLU A N 1
ATOM 779 C CA . GLU A 1 106 ? -4.710 -15.461 -13.431 1.00 98.06 106 GLU A CA 1
ATOM 780 C C . GLU A 1 106 ? -3.648 -14.989 -14.440 1.00 98.06 106 GLU A C 1
ATOM 782 O O . GLU A 1 106 ? -3.331 -15.743 -15.353 1.00 98.06 106 GLU A O 1
ATOM 787 N N . HIS A 1 107 ? -3.073 -13.793 -14.272 1.00 98.50 107 HIS A N 1
ATOM 788 C CA . HIS A 1 107 ? -2.031 -13.235 -15.150 1.00 98.50 107 HIS A CA 1
ATOM 789 C C . HIS A 1 107 ? -0.615 -13.375 -14.575 1.00 98.50 107 HIS A C 1
ATOM 791 O O . HIS A 1 107 ? 0.356 -12.905 -15.175 1.00 98.50 107 HIS A O 1
ATOM 797 N N . THR A 1 108 ? -0.471 -13.995 -13.397 1.00 97.88 108 THR A N 1
ATOM 798 C CA . THR A 1 108 ? 0.824 -14.106 -12.704 1.00 97.88 108 THR A CA 1
ATOM 799 C C . THR A 1 108 ? 1.865 -14.789 -13.584 1.00 97.88 108 THR A C 1
ATOM 801 O O . THR A 1 108 ? 3.008 -14.344 -13.655 1.00 97.88 108 THR A O 1
ATOM 804 N N . ARG A 1 109 ? 1.474 -15.857 -14.290 1.00 98.06 109 ARG A N 1
ATOM 805 C CA . ARG A 1 109 ? 2.387 -16.637 -15.130 1.00 98.06 109 ARG A CA 1
ATOM 806 C C . ARG A 1 109 ? 2.951 -15.791 -16.270 1.00 98.06 109 ARG A C 1
ATOM 808 O O . ARG A 1 109 ? 4.160 -15.792 -16.494 1.00 98.06 109 ARG A O 1
ATOM 815 N N . GLU A 1 110 ? 2.088 -15.088 -16.989 1.00 98.56 110 GLU A N 1
ATOM 816 C CA . GLU A 1 110 ? 2.452 -14.261 -18.137 1.00 98.56 110 GLU A CA 1
ATOM 817 C C . GLU A 1 110 ? 3.320 -13.076 -17.694 1.00 98.56 110 GLU A C 1
ATOM 819 O O . GLU A 1 110 ? 4.343 -12.802 -18.324 1.00 98.56 110 GLU A O 1
ATOM 824 N N . ALA A 1 111 ? 2.988 -12.452 -16.559 1.00 98.38 111 ALA A N 1
ATOM 825 C CA . ALA A 1 111 ? 3.785 -11.384 -15.959 1.00 98.38 111 ALA A CA 1
ATOM 826 C C . ALA A 1 111 ? 5.193 -11.863 -15.553 1.00 98.38 111 ALA A C 1
ATOM 828 O O . ALA A 1 111 ? 6.193 -11.210 -15.863 1.00 98.38 111 ALA A O 1
ATOM 829 N N . THR A 1 112 ? 5.306 -13.038 -14.923 1.00 97.62 112 THR A N 1
ATOM 830 C CA . THR A 1 112 ? 6.605 -13.642 -14.579 1.00 97.62 112 THR A CA 1
ATOM 831 C C . THR A 1 112 ? 7.436 -13.960 -15.819 1.00 97.62 112 THR A C 1
ATOM 833 O O . THR A 1 112 ? 8.649 -13.743 -15.815 1.00 97.62 112 THR A O 1
ATOM 836 N N . LEU A 1 113 ? 6.813 -14.461 -16.889 1.00 97.81 113 LEU A N 1
ATOM 837 C CA . LEU A 1 113 ? 7.511 -14.719 -18.150 1.00 97.81 113 LEU A CA 1
ATOM 838 C C . LEU A 1 113 ? 8.002 -13.421 -18.803 1.00 97.81 113 LEU A C 1
ATOM 840 O O . LEU A 1 113 ? 9.119 -13.400 -19.313 1.00 97.81 113 LEU A O 1
ATOM 844 N N . ALA A 1 114 ? 7.235 -12.332 -18.725 1.00 97.62 114 ALA A N 1
ATOM 845 C CA . ALA A 1 114 ? 7.678 -11.024 -19.206 1.00 97.62 114 ALA A CA 1
ATOM 846 C C . ALA A 1 114 ? 8.904 -10.511 -18.426 1.00 97.62 114 ALA A C 1
ATOM 848 O O . ALA A 1 114 ? 9.893 -10.102 -19.038 1.00 97.62 114 ALA A O 1
ATOM 849 N N . ILE A 1 115 ? 8.898 -10.632 -17.090 1.00 94.94 115 ILE A N 1
ATOM 850 C CA . ILE A 1 115 ? 10.072 -10.331 -16.250 1.00 94.94 115 ILE A CA 1
ATOM 851 C C . ILE A 1 115 ? 11.268 -11.209 -16.643 1.00 94.94 115 ILE A C 1
ATOM 853 O O . ILE A 1 115 ? 12.387 -10.715 -16.763 1.00 94.94 115 ILE A O 1
ATOM 857 N N . LYS A 1 116 ? 11.049 -12.514 -16.845 1.00 93.81 116 LYS A N 1
ATOM 858 C CA . LYS A 1 116 ? 12.089 -13.473 -17.247 1.00 93.81 116 LYS A CA 1
ATOM 859 C C . LYS A 1 116 ? 12.735 -13.059 -18.572 1.00 93.81 116 LYS A C 1
ATOM 861 O O . LYS A 1 116 ? 13.961 -13.010 -18.647 1.00 93.81 116 LYS A O 1
ATOM 866 N N . SER A 1 117 ? 11.930 -12.745 -19.587 1.00 94.38 117 SER A N 1
ATOM 867 C CA . SER A 1 117 ? 12.414 -12.289 -20.894 1.00 94.38 117 SER A CA 1
ATOM 868 C C . SER A 1 117 ? 13.207 -10.991 -20.785 1.00 94.38 117 SER A C 1
ATOM 870 O O . SER A 1 117 ? 14.275 -10.881 -21.385 1.00 94.38 117 SER A O 1
ATOM 872 N N . TRP A 1 118 ? 12.735 -10.041 -19.976 1.00 92.94 118 TRP A N 1
ATOM 873 C CA . TRP A 1 118 ? 13.480 -8.820 -19.685 1.00 92.94 118 TRP A CA 1
ATOM 874 C C . TRP A 1 118 ? 14.832 -9.129 -19.018 1.00 92.94 118 TRP A C 1
ATOM 876 O O . TRP A 1 118 ? 15.874 -8.672 -19.489 1.00 92.94 118 TRP A O 1
ATOM 886 N N . ALA A 1 119 ? 14.846 -9.976 -17.986 1.00 89.94 119 ALA A N 1
ATOM 887 C CA . ALA A 1 119 ? 16.052 -10.327 -17.235 1.00 89.94 119 ALA A CA 1
ATOM 888 C C . ALA A 1 119 ? 17.095 -11.084 -18.080 1.00 89.94 119 ALA A C 1
ATOM 890 O O . ALA A 1 119 ? 18.297 -10.924 -17.861 1.00 89.94 119 ALA A O 1
ATOM 891 N N . ASP A 1 120 ? 16.664 -11.881 -19.063 1.00 90.25 120 ASP A N 1
ATOM 892 C CA . ASP A 1 120 ? 17.565 -12.614 -19.961 1.00 90.25 120 ASP A CA 1
ATOM 893 C C . ASP A 1 120 ? 18.399 -11.681 -20.856 1.00 90.25 120 ASP A C 1
ATOM 895 O O . ASP A 1 120 ? 19.539 -12.019 -21.192 1.00 90.25 120 ASP A O 1
ATOM 899 N N . VAL A 1 121 ? 17.870 -10.497 -21.180 1.00 88.94 121 VAL A N 1
ATOM 900 C CA . VAL A 1 121 ? 18.577 -9.428 -21.909 1.00 88.94 121 VAL A CA 1
ATOM 901 C C . VAL A 1 121 ? 19.390 -8.545 -20.948 1.00 88.94 121 VAL A C 1
ATOM 903 O O . VAL A 1 121 ? 20.452 -8.039 -21.305 1.00 88.94 121 VAL A O 1
ATOM 906 N N . HIS A 1 122 ? 18.950 -8.440 -19.691 1.00 83.12 122 HIS A N 1
ATOM 907 C CA . HIS A 1 122 ? 19.454 -7.507 -18.680 1.00 83.12 122 HIS A CA 1
ATOM 908 C C . HIS A 1 122 ? 20.250 -8.186 -17.544 1.00 83.12 122 HIS A C 1
ATOM 910 O O . HIS A 1 122 ? 20.261 -7.716 -16.406 1.00 83.12 122 HIS A O 1
ATOM 916 N N . LYS A 1 123 ? 20.975 -9.279 -17.825 1.00 69.12 123 LYS A N 1
ATOM 917 C CA . LYS A 1 123 ? 21.607 -10.145 -16.799 1.00 69.12 123 LYS A CA 1
ATOM 918 C C . LYS A 1 123 ? 22.526 -9.449 -15.781 1.00 69.12 123 LYS A C 1
ATOM 920 O O . LYS A 1 123 ? 22.753 -10.004 -14.713 1.00 69.12 123 LYS A O 1
ATOM 925 N N . LYS A 1 124 ? 23.075 -8.269 -16.091 1.00 69.31 124 LYS A N 1
ATOM 926 C CA . LYS A 1 124 ? 23.950 -7.498 -15.180 1.00 69.31 124 LYS A CA 1
ATOM 927 C C . LYS A 1 124 ? 23.180 -6.588 -14.212 1.00 69.31 124 LYS A C 1
ATOM 929 O O . LYS A 1 124 ? 23.751 -6.100 -13.240 1.00 69.31 124 LYS A O 1
ATOM 934 N N . TYR A 1 125 ? 21.895 -6.362 -14.468 1.00 68.94 125 TYR A N 1
ATOM 935 C CA . TYR A 1 125 ? 21.087 -5.380 -13.756 1.00 68.94 125 TYR A CA 1
ATOM 936 C C . TYR A 1 125 ? 20.387 -5.978 -12.530 1.00 68.94 125 TYR A C 1
ATOM 938 O O . TYR A 1 125 ? 20.213 -5.290 -11.525 1.00 68.94 125 TYR A O 1
ATOM 946 N N . LEU A 1 126 ? 20.050 -7.267 -12.539 1.00 70.50 126 LEU A N 1
ATOM 947 C CA . LEU A 1 126 ? 19.350 -7.882 -11.414 1.00 70.50 126 LEU A CA 1
ATOM 948 C C . LEU A 1 126 ? 20.327 -8.295 -10.301 1.00 70.50 126 LEU A C 1
ATOM 950 O O . LEU A 1 126 ? 21.120 -9.216 -10.467 1.00 70.50 126 LEU A O 1
ATOM 954 N N . HIS A 1 127 ? 20.245 -7.627 -9.153 1.00 71.81 127 HIS A N 1
ATOM 955 C CA . HIS A 1 127 ? 21.064 -7.908 -7.966 1.00 71.81 127 HIS A CA 1
ATOM 956 C C . HIS A 1 127 ? 20.246 -8.496 -6.801 1.00 71.81 127 HIS A C 1
ATOM 958 O O . HIS A 1 127 ? 20.785 -8.728 -5.719 1.00 71.81 127 HIS A O 1
ATOM 964 N N . TYR A 1 128 ? 18.946 -8.734 -7.013 1.00 74.19 128 TYR A N 1
ATOM 965 C CA . TYR A 1 128 ? 18.006 -9.180 -5.987 1.00 74.19 128 TYR A CA 1
ATOM 966 C C . TYR A 1 128 ? 16.913 -10.109 -6.559 1.00 74.19 128 TYR A C 1
ATOM 968 O O . TYR A 1 128 ? 16.465 -9.874 -7.684 1.00 74.19 128 TYR A O 1
ATOM 976 N N . PRO A 1 129 ? 16.460 -11.152 -5.828 1.00 81.75 129 PRO A N 1
ATOM 977 C CA . PRO A 1 129 ? 15.375 -12.023 -6.280 1.00 81.75 129 PRO A CA 1
ATOM 978 C C . PRO A 1 129 ? 14.006 -11.333 -6.254 1.00 81.75 129 PRO A C 1
ATOM 980 O O . PRO A 1 129 ? 13.679 -10.578 -5.347 1.00 81.75 129 PRO A O 1
ATOM 983 N N . PHE A 1 130 ? 13.137 -11.683 -7.194 1.00 90.25 130 PHE A N 1
ATOM 984 C CA . PHE A 1 130 ? 11.728 -11.306 -7.100 1.00 90.25 130 PHE A CA 1
ATOM 985 C C . PHE A 1 130 ? 11.034 -12.091 -5.978 1.00 90.25 130 PHE A C 1
ATOM 987 O O . PHE A 1 130 ? 11.230 -13.300 -5.841 1.00 90.25 130 PHE A O 1
ATOM 994 N N . ILE A 1 131 ? 10.203 -11.412 -5.189 1.00 90.00 131 ILE A N 1
ATOM 995 C CA . ILE A 1 131 ? 9.435 -12.004 -4.087 1.00 90.00 131 ILE A CA 1
ATOM 996 C C . ILE A 1 131 ? 7.986 -12.153 -4.538 1.00 90.00 131 ILE A C 1
ATOM 998 O O . ILE A 1 131 ? 7.353 -11.165 -4.888 1.00 90.00 131 ILE A O 1
ATOM 1002 N N . TYR A 1 132 ? 7.447 -13.369 -4.484 1.00 93.00 132 TYR A N 1
ATOM 1003 C CA . TYR A 1 132 ? 6.072 -13.659 -4.894 1.00 93.00 132 TYR A CA 1
ATOM 1004 C C . TYR A 1 132 ? 5.205 -13.982 -3.684 1.00 93.00 132 TYR A C 1
ATOM 1006 O O . TYR A 1 132 ? 5.551 -14.860 -2.889 1.00 93.00 132 TYR A O 1
ATOM 1014 N N . ARG A 1 133 ? 4.071 -13.289 -3.546 1.00 91.88 133 ARG A N 1
ATOM 1015 C CA . ARG A 1 133 ? 3.129 -13.476 -2.432 1.00 91.88 133 ARG A CA 1
ATOM 1016 C C . ARG A 1 133 ? 1.692 -13.386 -2.912 1.00 91.88 133 ARG A C 1
ATOM 1018 O O . ARG A 1 133 ? 1.278 -12.359 -3.428 1.00 91.88 133 ARG A O 1
ATOM 1025 N N . ALA A 1 134 ? 0.917 -14.446 -2.723 1.00 92.94 134 ALA A N 1
ATOM 1026 C CA . ALA A 1 134 ? -0.493 -14.453 -3.091 1.00 92.94 134 ALA A CA 1
ATOM 1027 C C . ALA A 1 134 ? -1.388 -14.059 -1.912 1.00 92.94 134 ALA A C 1
ATOM 1029 O O . ALA A 1 134 ? -1.105 -14.405 -0.766 1.00 92.94 134 ALA A O 1
ATOM 1030 N N . THR A 1 135 ? -2.494 -13.381 -2.206 1.00 93.06 135 THR A N 1
ATOM 1031 C CA . THR A 1 135 ? -3.580 -13.151 -1.249 1.00 93.06 135 THR A CA 1
ATOM 1032 C C . THR A 1 135 ? -4.937 -13.361 -1.913 1.00 93.06 135 THR A C 1
ATOM 1034 O O . THR A 1 135 ? -5.077 -13.254 -3.133 1.00 93.06 135 THR A O 1
ATOM 1037 N N . GLY A 1 136 ? -5.944 -13.651 -1.091 1.00 94.38 136 GLY A N 1
ATOM 1038 C CA . GLY A 1 136 ? -7.338 -13.689 -1.516 1.00 94.38 136 GLY A CA 1
ATOM 1039 C C . GLY A 1 136 ? -7.930 -12.294 -1.731 1.00 94.38 136 GLY A C 1
ATOM 1040 O O . GLY A 1 136 ? -7.286 -11.271 -1.501 1.00 94.38 136 GLY A O 1
ATOM 1041 N N . GLN A 1 137 ? -9.193 -12.268 -2.148 1.00 95.81 137 GLN A N 1
ATOM 1042 C CA . GLN A 1 137 ? -9.922 -11.031 -2.406 1.00 95.81 137 GLN A CA 1
ATOM 1043 C C . GLN A 1 137 ? -10.075 -10.169 -1.140 1.00 95.81 137 GLN A C 1
ATOM 1045 O O . GLN A 1 137 ? -10.397 -10.668 -0.058 1.00 95.81 137 GLN A O 1
ATOM 1050 N N . SER A 1 138 ? -9.927 -8.855 -1.301 1.00 94.81 138 SER A N 1
ATOM 1051 C CA . SER A 1 138 ? -10.232 -7.849 -0.281 1.00 94.81 138 SER A CA 1
ATOM 1052 C C . SER A 1 138 ? -11.555 -7.142 -0.574 1.00 94.81 138 SER A C 1
ATOM 1054 O O . SER A 1 138 ? -11.951 -6.975 -1.723 1.00 94.81 138 SER A O 1
ATOM 1056 N N . LYS A 1 139 ? -12.238 -6.670 0.474 1.00 96.19 139 LYS A N 1
ATOM 1057 C CA . LYS A 1 139 ? -13.431 -5.811 0.339 1.00 96.19 139 LYS A CA 1
ATOM 1058 C C . LYS A 1 139 ? -13.102 -4.314 0.376 1.00 96.19 139 LYS A C 1
ATOM 1060 O O . LYS A 1 139 ? -13.979 -3.497 0.102 1.00 96.19 139 LYS A O 1
ATOM 1065 N N . ALA A 1 140 ? -11.869 -3.943 0.730 1.00 96.50 140 ALA A N 1
ATOM 1066 C CA . ALA A 1 140 ? -11.455 -2.546 0.813 1.00 96.50 140 ALA A CA 1
ATOM 1067 C C . ALA A 1 140 ? -11.310 -1.943 -0.592 1.00 96.50 140 ALA A C 1
ATOM 1069 O O . ALA A 1 140 ? -10.610 -2.494 -1.436 1.00 96.50 140 ALA A O 1
ATOM 1070 N N . TRP A 1 141 ? -11.967 -0.807 -0.830 1.00 97.81 141 TRP A N 1
ATOM 1071 C CA . TRP A 1 141 ? -12.157 -0.221 -2.163 1.00 97.81 141 TRP A CA 1
ATOM 1072 C C . TRP A 1 141 ? -10.868 0.076 -2.929 1.00 97.81 141 TRP A C 1
ATOM 1074 O O . TRP A 1 141 ? -10.823 -0.160 -4.132 1.00 97.81 141 TRP A O 1
ATOM 1084 N N . LEU A 1 142 ? -9.830 0.558 -2.242 1.00 97.38 142 LEU A N 1
ATOM 1085 C CA . LEU A 1 142 ? -8.528 0.852 -2.850 1.00 97.38 142 LEU A CA 1
ATOM 1086 C C . LEU A 1 142 ? -7.545 -0.322 -2.805 1.00 97.38 142 LEU A C 1
ATOM 1088 O O . LEU A 1 142 ? -6.411 -0.187 -3.262 1.00 97.38 142 LEU A O 1
ATOM 1092 N N . ASN A 1 143 ? -7.921 -1.461 -2.220 1.00 96.81 143 ASN A N 1
ATOM 1093 C CA . ASN A 1 143 ? -7.004 -2.586 -2.137 1.00 96.81 143 ASN A CA 1
ATOM 1094 C C . ASN A 1 143 ? -6.819 -3.210 -3.534 1.00 96.81 143 ASN A C 1
ATOM 1096 O O . ASN A 1 143 ? -7.819 -3.494 -4.200 1.00 96.81 143 ASN A O 1
ATOM 1100 N N . PRO A 1 144 ? -5.576 -3.478 -3.971 1.00 95.94 144 PRO A N 1
ATOM 1101 C CA . PRO A 1 144 ? -5.318 -4.125 -5.256 1.00 95.94 144 PRO A CA 1
ATOM 1102 C C . PRO A 1 144 ? -6.068 -5.449 -5.478 1.00 95.94 144 PRO A C 1
ATOM 1104 O O . PRO A 1 144 ? -6.460 -5.762 -6.598 1.00 95.94 144 PRO A O 1
ATOM 1107 N N . ALA A 1 145 ? -6.341 -6.194 -4.404 1.00 96.31 145 ALA A N 1
ATOM 1108 C CA . ALA A 1 145 ? -7.087 -7.448 -4.419 1.00 96.31 145 ALA A CA 1
ATOM 1109 C C . ALA A 1 145 ? -8.621 -7.269 -4.407 1.00 96.31 145 ALA A C 1
ATOM 1111 O O . ALA A 1 145 ? -9.347 -8.192 -4.044 1.00 96.31 145 ALA A O 1
ATOM 1112 N N . TYR A 1 146 ? -9.160 -6.090 -4.744 1.00 97.19 146 TYR A N 1
ATOM 1113 C CA . TYR A 1 146 ? -10.611 -5.848 -4.700 1.00 97.19 146 TYR A CA 1
ATOM 1114 C C . TYR A 1 146 ? -11.398 -6.702 -5.709 1.00 97.19 146 TYR A C 1
ATOM 1116 O O . TYR A 1 146 ? -12.462 -7.236 -5.390 1.00 97.19 146 TYR A O 1
ATOM 1124 N N . LYS A 1 147 ? -10.878 -6.852 -6.936 1.00 96.31 147 LYS A N 1
ATOM 1125 C CA . LYS A 1 147 ? -11.544 -7.602 -8.021 1.00 96.31 147 LYS A CA 1
ATOM 1126 C C . LYS A 1 147 ? -11.466 -9.123 -7.846 1.00 96.31 147 LYS A C 1
ATOM 1128 O O . LYS A 1 147 ? -12.271 -9.831 -8.439 1.00 96.31 147 LYS A O 1
ATOM 1133 N N . GLY A 1 148 ? -10.520 -9.618 -7.051 1.00 97.19 148 GLY A N 1
ATOM 1134 C CA . GLY A 1 148 ? -10.235 -11.043 -6.928 1.00 97.19 148 GLY A CA 1
ATOM 1135 C C . GLY A 1 148 ? -8.880 -11.309 -6.270 1.00 97.19 148 GLY A C 1
ATOM 1136 O O . GLY A 1 148 ? -8.243 -10.371 -5.782 1.00 97.19 148 GLY A O 1
ATOM 1137 N N . PRO A 1 149 ? -8.441 -12.578 -6.225 1.00 97.75 149 PRO A N 1
ATOM 1138 C CA . PRO A 1 149 ? -7.115 -12.923 -5.733 1.00 97.75 149 PRO A CA 1
ATOM 1139 C C . PRO A 1 149 ? -6.022 -12.284 -6.598 1.00 97.75 149 PRO A C 1
ATOM 1141 O O . PRO A 1 149 ? -6.170 -12.134 -7.811 1.00 97.75 149 PRO A O 1
ATOM 1144 N N . VAL A 1 150 ? -4.900 -11.945 -5.969 1.00 98.00 150 VAL A N 1
ATOM 1145 C CA . VAL A 1 150 ? -3.734 -11.351 -6.639 1.00 98.00 150 VAL A CA 1
ATOM 1146 C C . VAL A 1 150 ? -2.452 -12.028 -6.179 1.00 98.00 150 VAL A C 1
ATOM 1148 O O . VAL A 1 150 ? -2.365 -12.526 -5.053 1.00 98.00 150 VAL A O 1
ATOM 1151 N N . CYS A 1 151 ? -1.440 -12.018 -7.041 1.00 97.62 151 CYS A N 1
ATOM 1152 C CA . CYS A 1 151 ? -0.060 -12.285 -6.674 1.00 97.62 151 CYS A CA 1
ATOM 1153 C C . CYS A 1 151 ? 0.724 -10.970 -6.669 1.00 97.62 151 CYS A C 1
ATOM 1155 O O . CYS A 1 151 ? 0.873 -10.315 -7.697 1.00 97.62 151 CYS A O 1
ATOM 1157 N N . TYR A 1 152 ? 1.222 -10.579 -5.505 1.00 96.56 152 TYR A N 1
ATOM 1158 C CA . TYR A 1 152 ? 2.167 -9.488 -5.363 1.00 96.56 152 TYR A CA 1
ATOM 1159 C C . TYR A 1 152 ? 3.562 -9.944 -5.780 1.00 96.56 152 TYR A C 1
ATOM 1161 O O . TYR A 1 152 ? 4.076 -10.942 -5.268 1.00 96.56 152 TYR A O 1
ATOM 1169 N N . ILE A 1 153 ? 4.160 -9.188 -6.696 1.00 96.62 153 ILE A N 1
ATOM 1170 C CA . ILE A 1 153 ? 5.524 -9.365 -7.184 1.00 96.62 153 ILE A CA 1
ATOM 1171 C C . ILE A 1 153 ? 6.360 -8.202 -6.647 1.00 96.62 153 ILE A C 1
ATOM 1173 O O . ILE A 1 153 ? 6.233 -7.062 -7.098 1.00 96.62 153 ILE A O 1
ATOM 1177 N N . GLY A 1 154 ? 7.192 -8.495 -5.652 1.00 94.19 154 GLY A N 1
ATOM 1178 C CA . GLY A 1 154 ? 8.100 -7.558 -5.005 1.00 94.19 154 GLY A CA 1
ATOM 1179 C C . GLY A 1 154 ? 9.499 -7.584 -5.613 1.00 94.19 154 GLY A C 1
ATOM 1180 O O . GLY A 1 154 ? 10.033 -8.648 -5.932 1.00 94.19 154 GLY A O 1
ATOM 1181 N N . PHE A 1 155 ? 10.106 -6.411 -5.733 1.00 92.62 155 PHE A N 1
ATOM 1182 C CA . PHE A 1 155 ? 11.493 -6.207 -6.150 1.00 92.62 155 PHE A CA 1
ATOM 1183 C C . PHE A 1 155 ? 12.048 -4.951 -5.475 1.00 92.62 155 PHE A C 1
ATOM 1185 O O . PHE A 1 155 ? 11.302 -4.135 -4.931 1.00 92.62 155 PHE A O 1
ATOM 1192 N N . LEU A 1 156 ? 13.370 -4.805 -5.447 1.00 91.12 156 LEU A N 1
ATOM 1193 C CA . LEU A 1 156 ? 14.009 -3.735 -4.691 1.00 91.12 156 LEU A CA 1
ATOM 1194 C C . LEU A 1 156 ? 15.295 -3.243 -5.332 1.00 91.12 156 LEU A C 1
ATOM 1196 O O . LEU A 1 156 ? 15.857 -3.888 -6.217 1.00 91.12 156 LEU A O 1
ATOM 1200 N N . VAL A 1 157 ? 15.754 -2.112 -4.813 1.00 90.56 157 VAL A N 1
ATOM 1201 C CA . VAL A 1 157 ? 17.091 -1.568 -5.027 1.00 90.56 157 VAL A CA 1
ATOM 1202 C C . VAL A 1 157 ? 17.730 -1.368 -3.658 1.00 90.56 157 VAL A C 1
ATOM 1204 O O . VAL A 1 157 ? 17.105 -0.787 -2.765 1.00 90.56 157 VAL A O 1
ATOM 1207 N N . TYR A 1 158 ? 18.954 -1.863 -3.476 1.00 89.38 158 TYR A N 1
ATOM 1208 C CA . TYR A 1 158 ? 19.715 -1.599 -2.254 1.00 89.38 158 TYR A CA 1
ATOM 1209 C C . TYR A 1 158 ? 20.139 -0.134 -2.171 1.00 89.38 158 TYR A C 1
ATOM 1211 O O . TYR A 1 158 ? 20.511 0.474 -3.176 1.00 89.38 158 TYR A O 1
ATOM 1219 N N . VAL A 1 159 ? 20.108 0.397 -0.953 1.00 89.50 159 VAL A N 1
ATOM 1220 C CA . VAL A 1 159 ? 20.583 1.737 -0.615 1.00 89.50 159 VAL A CA 1
ATOM 1221 C C . VAL A 1 159 ? 21.895 1.582 0.148 1.00 89.50 159 VAL A C 1
ATOM 1223 O O . VAL A 1 159 ? 21.961 0.832 1.125 1.00 89.50 159 VAL A O 1
ATOM 1226 N N . ALA A 1 160 ? 22.944 2.249 -0.324 1.00 89.31 160 ALA A N 1
ATOM 1227 C CA . ALA A 1 160 ? 24.240 2.284 0.339 1.00 89.31 160 ALA A CA 1
ATOM 1228 C C . ALA A 1 160 ? 24.185 3.130 1.625 1.00 89.31 160 ALA A C 1
ATOM 1230 O O . ALA A 1 160 ? 23.224 3.858 1.873 1.00 89.31 160 ALA A O 1
ATOM 1231 N N . GLU A 1 161 ? 25.223 3.044 2.461 1.00 87.50 161 GLU A N 1
ATOM 1232 C CA . GLU A 1 161 ? 25.282 3.786 3.733 1.00 87.50 161 GLU A CA 1
ATOM 1233 C C . GLU A 1 161 ? 25.209 5.310 3.549 1.00 87.50 161 GLU A C 1
ATOM 1235 O O . GLU A 1 161 ? 24.660 6.005 4.400 1.00 87.50 161 GLU A O 1
ATOM 1240 N N . ASP A 1 162 ? 25.712 5.827 2.427 1.00 90.50 162 ASP A N 1
ATOM 1241 C CA . ASP A 1 162 ? 25.655 7.248 2.063 1.00 90.50 162 ASP A CA 1
ATOM 1242 C C . ASP A 1 162 ? 24.299 7.678 1.466 1.00 90.50 162 ASP A C 1
ATOM 1244 O O . ASP A 1 162 ? 24.129 8.828 1.059 1.00 90.50 162 ASP A O 1
ATOM 1248 N N . GLY A 1 163 ? 23.323 6.765 1.414 1.00 86.88 163 GLY A N 1
ATOM 1249 C CA . GLY A 1 163 ? 21.997 6.999 0.847 1.00 86.88 163 GLY A CA 1
ATOM 1250 C C . GLY A 1 163 ? 21.934 6.882 -0.676 1.00 86.88 163 GLY A C 1
ATOM 1251 O O . GLY A 1 163 ? 20.848 7.019 -1.244 1.00 86.88 163 GLY A O 1
ATOM 1252 N N . SER A 1 164 ? 23.057 6.618 -1.349 1.00 89.94 164 SER A N 1
ATOM 1253 C CA . SER A 1 164 ? 23.074 6.422 -2.795 1.00 89.94 164 SER A CA 1
ATOM 1254 C C . SER A 1 164 ? 22.464 5.076 -3.192 1.00 89.94 164 SER A C 1
ATOM 1256 O O . SER A 1 164 ? 22.404 4.111 -2.423 1.00 89.94 164 SER A O 1
ATOM 1258 N N . VAL A 1 165 ? 21.997 5.015 -4.433 1.00 89.75 165 VAL A N 1
ATOM 1259 C CA . VAL A 1 165 ? 21.589 3.781 -5.105 1.00 89.75 165 VAL A CA 1
ATOM 1260 C C . VAL A 1 165 ? 22.446 3.610 -6.346 1.00 89.75 165 VAL A C 1
ATOM 1262 O O . VAL A 1 165 ? 22.999 4.581 -6.857 1.00 89.75 165 VAL A O 1
ATOM 1265 N N . ARG A 1 166 ? 22.537 2.383 -6.863 1.00 87.31 166 ARG A N 1
ATOM 1266 C CA . ARG A 1 166 ? 23.206 2.136 -8.145 1.00 87.31 166 ARG A CA 1
ATOM 1267 C C . ARG A 1 166 ? 22.579 3.011 -9.240 1.00 87.31 166 ARG A C 1
ATOM 1269 O O . ARG A 1 166 ? 21.355 3.130 -9.279 1.00 87.31 166 ARG A O 1
ATOM 1276 N N . ASP A 1 167 ? 23.400 3.551 -10.138 1.00 86.88 167 ASP A N 1
ATOM 1277 C CA . ASP A 1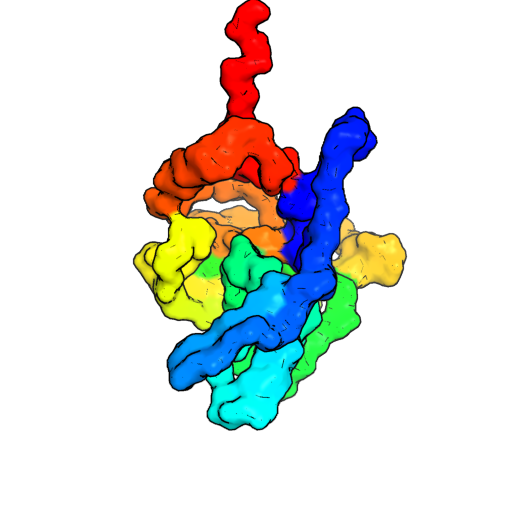 167 ? 22.999 4.544 -11.152 1.00 86.88 167 ASP A CA 1
ATOM 1278 C C . ASP A 1 167 ? 21.766 4.144 -11.983 1.00 86.88 167 ASP A C 1
ATOM 1280 O O . ASP A 1 167 ? 20.924 4.972 -12.319 1.00 86.88 167 ASP A O 1
ATOM 1284 N N . ASP A 1 168 ? 21.623 2.857 -12.291 1.00 88.25 168 ASP A N 1
ATOM 1285 C CA . ASP A 1 168 ? 20.512 2.303 -13.074 1.00 88.25 168 ASP A CA 1
ATOM 1286 C C . ASP A 1 168 ? 19.327 1.809 -12.217 1.00 88.25 168 ASP A C 1
ATOM 1288 O O . ASP A 1 168 ? 18.339 1.307 -12.757 1.00 88.25 168 ASP A O 1
ATOM 1292 N N . GLY A 1 169 ? 19.418 1.884 -10.886 1.00 89.56 169 GLY A N 1
ATOM 1293 C CA . GLY A 1 169 ? 18.526 1.173 -9.971 1.00 89.56 169 GLY A CA 1
ATOM 1294 C C . GLY A 1 169 ? 17.088 1.666 -10.080 1.00 89.56 169 GLY A C 1
ATOM 1295 O O . GLY A 1 169 ? 16.163 0.874 -10.266 1.00 89.56 169 GLY A O 1
ATOM 1296 N N . MET A 1 170 ? 16.901 2.985 -10.052 1.00 91.56 170 MET A N 1
ATOM 1297 C CA . MET A 1 170 ? 15.573 3.589 -10.198 1.00 91.56 170 MET A CA 1
ATOM 1298 C C . MET A 1 170 ? 15.018 3.437 -11.619 1.00 91.56 170 MET A C 1
ATOM 1300 O O . MET A 1 170 ? 13.819 3.219 -11.777 1.00 91.56 170 MET A O 1
ATOM 1304 N N . ALA A 1 171 ? 15.875 3.475 -12.646 1.00 91.62 171 ALA A N 1
ATOM 1305 C CA . ALA A 1 171 ? 15.467 3.215 -14.029 1.00 91.62 171 ALA A CA 1
ATOM 1306 C C . ALA A 1 171 ? 14.992 1.762 -14.210 1.00 91.62 171 ALA A C 1
ATOM 1308 O O . ALA A 1 171 ? 13.934 1.522 -14.787 1.00 91.62 171 ALA A O 1
ATOM 1309 N N . THR A 1 172 ? 15.712 0.806 -13.618 1.00 90.88 172 THR A N 1
ATOM 1310 C CA . THR A 1 172 ? 15.326 -0.612 -13.564 1.00 90.88 172 THR A CA 1
ATOM 1311 C C . THR A 1 172 ? 13.974 -0.782 -12.866 1.00 90.88 172 THR A C 1
ATOM 1313 O O . THR A 1 172 ? 13.096 -1.498 -13.344 1.00 90.88 172 THR A O 1
ATOM 1316 N N . MET A 1 173 ? 13.776 -0.097 -11.735 1.00 91.88 173 MET A N 1
ATOM 1317 C CA . MET A 1 173 ? 12.524 -0.136 -10.977 1.00 91.88 173 MET A CA 1
ATOM 1318 C C . MET A 1 173 ? 11.347 0.460 -11.762 1.00 91.88 173 MET A C 1
ATOM 1320 O O . MET A 1 173 ? 10.234 -0.052 -11.667 1.00 91.88 173 MET A O 1
ATOM 1324 N N . HIS A 1 174 ? 11.576 1.517 -12.542 1.00 94.75 174 HIS A N 1
ATOM 1325 C CA . HIS A 1 174 ? 10.582 2.087 -13.452 1.00 94.75 174 HIS A CA 1
ATOM 1326 C C . HIS A 1 174 ? 10.221 1.114 -14.586 1.00 94.75 174 HIS A C 1
ATOM 1328 O O . HIS A 1 174 ? 9.044 0.865 -14.841 1.00 94.75 174 HIS A O 1
ATOM 1334 N N . GLU A 1 175 ? 11.217 0.504 -15.229 1.00 94.31 175 GLU A N 1
ATOM 1335 C CA . GLU A 1 175 ? 10.995 -0.429 -16.337 1.00 94.31 175 GLU A CA 1
ATOM 1336 C C . GLU A 1 175 ? 10.207 -1.673 -15.902 1.00 94.31 175 GLU A C 1
ATOM 1338 O O . GLU A 1 175 ? 9.240 -2.062 -16.559 1.00 94.31 175 GLU A O 1
ATOM 1343 N N . LEU A 1 176 ? 10.543 -2.250 -14.745 1.00 95.19 176 LEU A N 1
ATOM 1344 C CA . LEU A 1 176 ? 9.802 -3.381 -14.178 1.00 95.19 176 LEU A CA 1
ATOM 1345 C C . LEU A 1 176 ? 8.337 -3.032 -13.881 1.00 95.19 176 LEU A C 1
ATOM 1347 O O . LEU A 1 176 ? 7.453 -3.858 -14.108 1.00 95.19 176 LEU A O 1
ATOM 1351 N N . GLN A 1 177 ? 8.056 -1.807 -13.428 1.00 97.75 177 GLN A N 1
ATOM 1352 C CA . GLN A 1 177 ? 6.682 -1.327 -13.254 1.00 97.75 177 GLN A CA 1
ATOM 1353 C C . GLN A 1 177 ? 5.935 -1.241 -14.591 1.00 97.75 177 GLN A C 1
ATOM 1355 O O . GLN A 1 177 ? 4.805 -1.721 -14.687 1.00 97.75 177 GLN A O 1
ATOM 1360 N N . MET A 1 178 ? 6.570 -0.700 -15.637 1.00 97.81 178 MET A N 1
ATOM 1361 C CA . MET A 1 178 ? 5.979 -0.639 -16.980 1.00 97.81 178 MET A CA 1
ATOM 1362 C C . MET A 1 178 ? 5.713 -2.025 -17.576 1.00 97.81 178 MET A C 1
ATOM 1364 O O . MET A 1 178 ? 4.706 -2.207 -18.253 1.00 97.81 178 MET A O 1
ATOM 1368 N N . ILE A 1 179 ? 6.578 -3.008 -17.313 1.00 97.31 179 ILE A N 1
ATOM 1369 C CA . ILE A 1 179 ? 6.377 -4.399 -17.750 1.00 97.31 179 ILE A CA 1
ATOM 1370 C C . ILE A 1 179 ? 5.146 -5.010 -17.076 1.00 97.31 179 ILE A C 1
ATOM 1372 O O . ILE A 1 179 ? 4.402 -5.760 -17.703 1.00 97.31 179 ILE A O 1
ATOM 1376 N N . LEU A 1 180 ? 4.927 -4.699 -15.799 1.00 98.31 180 LEU A N 1
ATOM 1377 C CA . LEU A 1 180 ? 3.877 -5.307 -14.987 1.00 98.31 180 LEU A CA 1
ATOM 1378 C C . LEU A 1 180 ? 2.505 -4.636 -15.144 1.00 98.31 180 LEU A C 1
ATOM 1380 O O . LEU A 1 180 ? 1.479 -5.313 -15.038 1.00 98.31 180 LEU A O 1
ATOM 1384 N N . ALA A 1 181 ? 2.459 -3.335 -15.432 1.00 97.88 181 ALA A N 1
ATOM 1385 C CA . ALA A 1 181 ? 1.209 -2.582 -15.553 1.00 97.88 181 ALA A CA 1
ATOM 1386 C C . ALA A 1 181 ? 0.212 -3.151 -16.598 1.00 97.88 181 ALA A C 1
ATOM 1388 O O . ALA A 1 181 ? -0.972 -3.279 -16.263 1.00 97.88 181 ALA A O 1
ATOM 1389 N N . PRO A 1 182 ? 0.626 -3.583 -17.812 1.00 97.94 182 PRO A N 1
ATOM 1390 C CA . PRO A 1 182 ? -0.274 -4.162 -18.817 1.00 97.94 182 PRO A CA 1
ATOM 1391 C C . PRO A 1 182 ? -1.028 -5.419 -18.369 1.00 97.94 182 PRO A C 1
ATOM 1393 O O . PRO A 1 182 ? -2.105 -5.697 -18.891 1.00 97.94 182 PRO A O 1
ATOM 1396 N N . PHE A 1 183 ? -0.515 -6.152 -17.376 1.00 98.19 183 PHE A N 1
ATOM 1397 C CA . PHE A 1 183 ? -1.167 -7.346 -16.825 1.00 98.19 183 PHE A CA 1
ATOM 1398 C C . PHE A 1 183 ? -2.296 -7.017 -15.831 1.00 98.19 183 PHE A C 1
ATOM 1400 O O . PHE A 1 183 ? -2.828 -7.910 -15.171 1.00 98.19 183 PHE A O 1
ATOM 1407 N N . GLY A 1 184 ? -2.682 -5.741 -15.724 1.00 97.44 184 GLY A N 1
ATOM 1408 C CA . GLY A 1 184 ? -3.615 -5.248 -14.712 1.00 97.44 184 GLY A CA 1
ATOM 1409 C C . GLY A 1 184 ? -2.931 -4.968 -13.376 1.00 97.44 184 GLY A C 1
ATOM 1410 O O . GLY A 1 184 ? -3.596 -5.000 -12.343 1.00 97.44 184 GLY A O 1
ATOM 1411 N N . GLY A 1 185 ? -1.616 -4.732 -13.399 1.00 97.69 185 GLY A N 1
ATOM 1412 C CA . GLY A 1 185 ? -0.817 -4.502 -12.207 1.00 97.69 185 GLY A CA 1
ATOM 1413 C C . GLY A 1 185 ? -1.222 -3.237 -11.456 1.00 97.69 185 GLY A C 1
ATOM 1414 O O . GLY A 1 185 ? -1.378 -2.174 -12.057 1.00 97.69 185 GLY A O 1
ATOM 1415 N N . ILE A 1 186 ? -1.369 -3.351 -10.137 1.00 98.19 186 ILE A N 1
ATOM 1416 C CA . ILE A 1 186 ? -1.657 -2.226 -9.240 1.00 98.19 186 ILE A CA 1
ATOM 1417 C C . ILE A 1 186 ? -0.557 -2.171 -8.171 1.00 98.19 186 ILE A C 1
ATOM 1419 O O . ILE A 1 186 ? -0.303 -3.187 -7.519 1.00 98.19 186 ILE A O 1
ATOM 1423 N N . PRO A 1 187 ? 0.106 -1.023 -7.963 1.00 97.69 187 PRO A N 1
ATOM 1424 C CA . PRO A 1 187 ? 1.170 -0.910 -6.977 1.00 97.69 187 PRO A CA 1
ATOM 1425 C C . PRO A 1 187 ? 0.652 -1.045 -5.542 1.00 97.69 187 P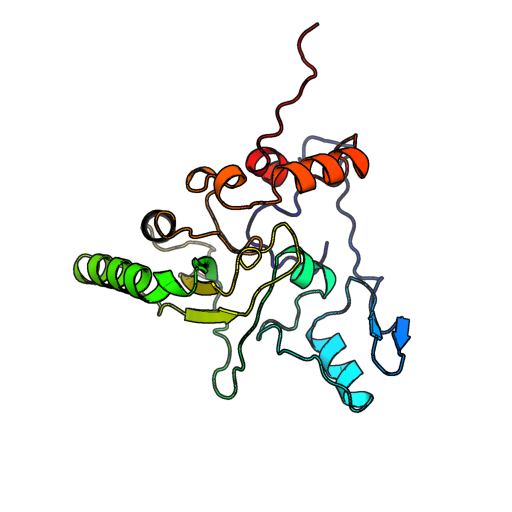RO A C 1
ATOM 1427 O O . PRO A 1 187 ? -0.468 -0.651 -5.211 1.00 97.69 187 PRO A O 1
ATOM 1430 N N . HIS A 1 188 ? 1.500 -1.568 -4.662 1.00 96.25 188 HIS A N 1
ATOM 1431 C CA . HIS A 1 188 ? 1.285 -1.520 -3.223 1.00 96.25 188 HIS A CA 1
ATOM 1432 C C . HIS A 1 188 ? 1.462 -0.078 -2.726 1.00 96.25 188 HIS A C 1
ATOM 1434 O O . HIS A 1 188 ? 2.559 0.473 -2.788 1.00 96.25 188 HIS A O 1
ATOM 1440 N N . TRP A 1 189 ? 0.416 0.505 -2.136 1.00 96.06 189 TRP A N 1
ATOM 1441 C CA . TRP A 1 189 ? 0.388 1.918 -1.734 1.00 96.06 189 TRP A CA 1
ATOM 1442 C C . TRP A 1 189 ? 1.534 2.340 -0.809 1.00 96.06 189 TRP A C 1
ATOM 1444 O O . TRP A 1 189 ? 2.042 3.444 -0.927 1.00 96.06 189 TRP A O 1
ATOM 1454 N N . GLY A 1 190 ? 1.961 1.466 0.107 1.00 92.94 190 GLY A N 1
ATOM 1455 C CA . GLY A 1 190 ? 3.070 1.732 1.038 1.00 92.94 190 GLY A CA 1
ATOM 1456 C C . GLY A 1 190 ? 4.491 1.561 0.473 1.00 92.94 190 GLY A C 1
ATOM 1457 O O . GLY A 1 190 ? 5.453 1.714 1.226 1.00 92.94 190 GLY A O 1
ATOM 1458 N N . LYS A 1 191 ? 4.648 1.194 -0.802 1.00 94.31 191 LYS A N 1
ATOM 1459 C CA . LYS A 1 191 ? 5.941 0.937 -1.461 1.00 94.31 191 LYS A CA 1
ATOM 1460 C C . LYS A 1 191 ? 6.227 2.016 -2.504 1.00 94.31 191 LYS A C 1
ATOM 1462 O O . LYS A 1 191 ? 5.374 2.858 -2.748 1.00 94.31 191 LYS A O 1
ATOM 1467 N N . HIS A 1 192 ? 7.420 2.003 -3.092 1.00 95.62 192 HIS A N 1
ATOM 1468 C CA . HIS A 1 192 ? 7.720 2.889 -4.208 1.00 95.62 192 HIS A CA 1
ATOM 1469 C C . HIS A 1 192 ? 6.840 2.549 -5.407 1.00 95.62 192 HIS A C 1
ATOM 1471 O O . HIS A 1 192 ? 6.730 1.374 -5.777 1.00 95.62 192 HIS A O 1
ATOM 1477 N N . PHE A 1 193 ? 6.267 3.571 -6.034 1.00 96.56 193 PHE A N 1
ATOM 1478 C CA . PHE A 1 193 ? 5.641 3.457 -7.344 1.00 96.56 193 PHE A CA 1
ATOM 1479 C C . PHE A 1 193 ? 5.604 4.812 -8.045 1.00 96.56 193 PHE A C 1
ATOM 1481 O O . PHE A 1 193 ? 5.605 5.858 -7.402 1.00 96.56 193 PHE A O 1
ATOM 1488 N N . GLN A 1 194 ? 5.527 4.795 -9.373 1.00 94.69 194 GLN A N 1
ATOM 1489 C CA . GLN A 1 194 ? 5.370 6.015 -10.163 1.00 94.69 194 GLN A CA 1
ATOM 1490 C C . GLN A 1 194 ? 3.926 6.144 -10.662 1.00 94.69 194 GLN A C 1
ATOM 1492 O O . GLN A 1 194 ? 3.510 5.332 -11.492 1.00 94.69 194 GLN A O 1
ATOM 1497 N N . PRO A 1 195 ? 3.148 7.131 -10.172 1.00 93.56 195 PRO A N 1
ATOM 1498 C CA . PRO A 1 195 ? 1.721 7.244 -10.474 1.00 93.56 195 PRO A CA 1
ATOM 1499 C C . PRO A 1 195 ? 1.388 7.287 -11.970 1.00 93.56 195 PRO A C 1
ATOM 1501 O O . PRO A 1 195 ? 0.405 6.677 -12.378 1.00 93.56 195 PRO A O 1
ATOM 1504 N N . ASP A 1 196 ? 2.226 7.930 -12.789 1.00 93.62 196 ASP A N 1
ATOM 1505 C CA . ASP A 1 196 ? 1.974 8.133 -14.225 1.00 93.62 196 ASP A CA 1
ATOM 1506 C C . ASP A 1 196 ? 1.931 6.836 -15.046 1.00 93.62 196 ASP A C 1
ATOM 1508 O O . ASP A 1 196 ? 1.345 6.804 -16.129 1.00 93.62 196 ASP A O 1
ATOM 1512 N N . ILE A 1 197 ? 2.496 5.744 -14.524 1.00 96.75 197 ILE A N 1
ATOM 1513 C CA . ILE A 1 197 ? 2.428 4.419 -15.156 1.00 96.75 197 ILE A CA 1
ATOM 1514 C C . ILE A 1 197 ? 1.001 3.846 -15.072 1.00 96.75 197 ILE A C 1
ATOM 1516 O O . ILE A 1 197 ? 0.597 3.033 -15.908 1.00 96.75 197 ILE A O 1
ATOM 1520 N N . TYR A 1 198 ? 0.216 4.258 -14.072 1.00 96.38 198 TYR A N 1
ATOM 1521 C CA . TYR A 1 198 ? -1.032 3.598 -13.707 1.00 96.38 198 TYR A CA 1
ATOM 1522 C C . TYR A 1 198 ? -2.246 4.493 -13.949 1.00 96.38 198 TYR A C 1
ATOM 1524 O O . TYR A 1 198 ? -2.390 5.585 -13.404 1.00 96.38 198 TYR A O 1
ATOM 1532 N N . ASN A 1 199 ? -3.217 3.970 -14.698 1.00 95.06 199 ASN A N 1
ATOM 1533 C CA . ASN A 1 199 ? -4.550 4.558 -14.746 1.00 95.06 199 ASN A CA 1
ATOM 1534 C C . ASN A 1 199 ? -5.409 3.973 -13.613 1.00 95.06 199 ASN A C 1
ATOM 1536 O O . ASN A 1 199 ? -6.150 3.008 -13.818 1.00 95.06 199 ASN A O 1
ATOM 1540 N N . PHE A 1 200 ? -5.283 4.540 -12.409 1.00 96.69 200 PHE A N 1
ATOM 1541 C CA . PHE A 1 200 ? -5.983 4.056 -11.213 1.00 96.69 200 PHE A CA 1
ATOM 1542 C C . PHE A 1 200 ? -7.506 4.054 -11.351 1.00 96.69 200 PHE A C 1
ATOM 1544 O O . PHE A 1 200 ? -8.143 3.104 -10.907 1.00 96.69 200 PHE A O 1
ATOM 1551 N N . GLU A 1 201 ? -8.082 5.049 -12.028 1.00 95.69 201 GLU A N 1
ATOM 1552 C CA . GLU A 1 201 ? -9.523 5.116 -12.294 1.00 95.69 201 GLU A CA 1
ATOM 1553 C C . GLU A 1 201 ? -10.018 3.896 -13.080 1.00 95.69 201 GLU A C 1
ATOM 1555 O O . GLU A 1 201 ? -11.057 3.317 -12.763 1.00 95.69 201 GLU A O 1
ATOM 1560 N N . ARG A 1 202 ? -9.237 3.440 -14.066 1.00 95.38 202 ARG A N 1
ATOM 1561 C CA . ARG A 1 202 ? -9.544 2.222 -14.827 1.00 95.38 202 ARG A CA 1
ATOM 1562 C C . ARG A 1 202 ? -9.253 0.943 -14.034 1.00 95.38 202 ARG A C 1
ATOM 1564 O O . ARG A 1 202 ? -9.954 -0.065 -14.181 1.00 95.38 202 ARG A O 1
ATOM 1571 N N . LEU A 1 203 ? -8.186 0.942 -13.237 1.00 96.19 203 LEU A N 1
ATOM 1572 C CA . LEU A 1 203 ? -7.721 -0.246 -12.520 1.00 96.19 203 LEU A CA 1
ATOM 1573 C C . LEU A 1 203 ? -8.596 -0.570 -11.299 1.00 96.19 203 LEU A C 1
ATOM 1575 O O . LEU A 1 203 ? -8.895 -1.747 -11.070 1.00 96.19 203 LEU A O 1
ATOM 1579 N N . ILE A 1 204 ? -9.060 0.447 -10.570 1.00 97.06 204 ILE A N 1
ATOM 1580 C CA . ILE A 1 204 ? -9.739 0.329 -9.274 1.00 97.06 204 ILE A CA 1
ATOM 1581 C C . ILE A 1 204 ? -11.247 0.600 -9.442 1.00 97.06 204 ILE A C 1
ATOM 1583 O O . ILE A 1 204 ? -11.645 1.745 -9.632 1.00 97.06 204 ILE A O 1
ATOM 1587 N N . PRO A 1 205 ? -12.137 -0.409 -9.312 1.00 96.94 205 PRO A N 1
ATOM 1588 C CA . PRO A 1 205 ? -13.574 -0.243 -9.587 1.00 96.94 205 PRO A CA 1
ATOM 1589 C C . PRO A 1 205 ? -14.274 0.802 -8.727 1.00 96.94 205 PRO A C 1
ATOM 1591 O O . PRO A 1 205 ? -15.249 1.410 -9.149 1.00 96.94 205 PRO A O 1
ATOM 1594 N N . LYS A 1 206 ? -13.799 0.964 -7.491 1.00 98.06 206 LYS A N 1
ATOM 1595 C CA . LYS A 1 206 ? -14.367 1.865 -6.491 1.00 98.06 206 LYS A CA 1
ATOM 1596 C C . LYS A 1 206 ? -13.618 3.190 -6.405 1.00 98.06 206 LYS A C 1
ATOM 1598 O O . LYS A 1 206 ? -13.728 3.877 -5.398 1.00 98.06 206 LYS A O 1
ATOM 1603 N N . TRP A 1 207 ? -12.870 3.550 -7.451 1.00 97.56 207 TRP A N 1
ATOM 1604 C CA . TRP A 1 207 ? -12.098 4.788 -7.491 1.00 97.56 207 TRP A CA 1
ATOM 1605 C C . TRP A 1 207 ? -12.978 6.022 -7.285 1.00 97.56 207 TRP A C 1
ATOM 1607 O O . TRP A 1 207 ? -12.759 6.779 -6.343 1.00 97.56 207 TRP A O 1
ATOM 1617 N N . LYS A 1 208 ? -14.024 6.184 -8.106 1.00 97.50 208 LYS A N 1
ATOM 1618 C CA . LYS A 1 208 ? -14.939 7.329 -8.008 1.00 97.50 208 LYS A CA 1
ATOM 1619 C C . LYS A 1 208 ? -15.683 7.359 -6.672 1.00 97.50 208 LYS A C 1
ATOM 1621 O O . LYS A 1 208 ? -15.669 8.387 -6.005 1.00 97.50 208 LYS A O 1
ATOM 1626 N N . ASP A 1 209 ? -16.236 6.220 -6.251 1.00 98.31 209 ASP A N 1
ATOM 1627 C CA . ASP A 1 209 ? -16.926 6.080 -4.960 1.00 98.31 209 ASP A CA 1
ATOM 1628 C C . ASP A 1 209 ? -16.017 6.467 -3.779 1.00 98.31 209 ASP A C 1
ATOM 1630 O O . ASP A 1 209 ? -16.451 7.135 -2.840 1.00 98.31 209 ASP A O 1
ATOM 1634 N N . PHE A 1 210 ? -14.738 6.080 -3.829 1.00 97.75 210 PHE A N 1
ATOM 1635 C CA . PHE A 1 210 ? -13.753 6.467 -2.824 1.00 97.75 210 PHE A CA 1
ATOM 1636 C C . PHE A 1 210 ? -13.486 7.975 -2.837 1.00 97.75 210 PHE A C 1
ATOM 1638 O O . PHE A 1 210 ? -13.487 8.594 -1.773 1.00 97.75 210 PHE A O 1
ATOM 1645 N N . LEU A 1 211 ? -13.274 8.575 -4.014 1.00 97.00 211 LEU A N 1
ATOM 1646 C CA . LEU A 1 211 ? -13.034 10.017 -4.129 1.00 97.00 211 LEU A CA 1
ATOM 1647 C C . LEU A 1 211 ? -14.232 10.842 -3.644 1.00 97.00 211 LEU A C 1
ATOM 1649 O O . LEU A 1 211 ? -14.031 11.868 -2.988 1.00 97.00 211 LEU A O 1
ATOM 1653 N N . ASP A 1 212 ? -15.451 10.368 -3.899 1.00 97.31 212 ASP A N 1
ATOM 1654 C CA . ASP A 1 212 ? -16.686 11.002 -3.436 1.00 97.31 212 ASP A CA 1
ATOM 1655 C C . ASP A 1 212 ? -16.830 10.906 -1.918 1.00 97.31 212 ASP A C 1
ATOM 1657 O O . ASP A 1 212 ? -17.071 11.916 -1.254 1.00 97.31 212 ASP A O 1
ATOM 1661 N N . LEU A 1 213 ? -16.602 9.722 -1.339 1.00 97.62 213 LEU A N 1
ATOM 1662 C CA . LEU A 1 213 ? -16.608 9.549 0.114 1.00 97.62 213 LEU A CA 1
ATOM 1663 C C . LEU A 1 213 ? -15.522 10.402 0.789 1.00 97.62 213 LEU A C 1
ATOM 1665 O O . LEU A 1 213 ? -15.780 11.038 1.810 1.00 97.62 213 LEU A O 1
ATOM 1669 N N . ARG A 1 214 ? -14.319 10.460 0.207 1.00 96.19 214 ARG A N 1
ATOM 1670 C CA . ARG A 1 214 ? -13.223 11.315 0.683 1.00 96.19 214 ARG A CA 1
ATOM 1671 C C . ARG A 1 214 ? -13.639 12.786 0.688 1.00 96.19 214 ARG A C 1
ATOM 1673 O O . ARG A 1 214 ? -13.398 13.465 1.679 1.00 96.19 214 ARG A O 1
ATOM 1680 N N . ALA A 1 215 ? -14.276 13.273 -0.378 1.00 96.25 215 ALA A N 1
ATOM 1681 C CA . ALA A 1 215 ? -14.758 14.653 -0.452 1.00 96.25 215 ALA A CA 1
ATOM 1682 C C . ALA A 1 215 ? -15.862 14.956 0.578 1.00 96.25 215 ALA A C 1
ATOM 1684 O O . ALA A 1 215 ? -15.928 16.070 1.082 1.00 96.25 215 ALA A O 1
ATOM 1685 N N . GLN A 1 216 ? -16.700 13.976 0.927 1.00 97.19 216 GLN A N 1
ATOM 1686 C CA . GLN A 1 216 ? -17.719 14.135 1.973 1.00 97.19 216 GLN A CA 1
ATOM 1687 C C . GLN A 1 216 ? -17.112 14.191 3.382 1.00 97.19 216 GLN A C 1
ATOM 1689 O O . GLN A 1 216 ? -17.555 14.985 4.209 1.00 97.19 216 GLN A O 1
ATOM 1694 N N . LEU A 1 217 ? -16.113 13.346 3.665 1.00 97.25 217 LEU A N 1
ATOM 1695 C CA . LEU A 1 217 ? -15.486 13.247 4.990 1.00 97.25 217 LEU A CA 1
ATOM 1696 C C . LEU A 1 217 ? -14.429 14.329 5.244 1.00 97.25 217 LEU A C 1
ATOM 1698 O O . LEU A 1 217 ? -14.239 14.745 6.384 1.00 97.25 217 LEU A O 1
ATOM 1702 N N . ASP A 1 218 ? -13.744 14.777 4.194 1.00 95.81 218 ASP A N 1
ATOM 1703 C CA . ASP A 1 218 ? -12.713 15.812 4.245 1.00 95.81 218 ASP A CA 1
ATOM 1704 C C . ASP A 1 218 ? -12.892 16.810 3.080 1.00 95.81 218 ASP A C 1
ATOM 1706 O O . ASP A 1 218 ? -12.092 16.836 2.131 1.00 95.81 218 ASP A O 1
ATOM 1710 N N . PRO A 1 219 ? -13.965 17.631 3.119 1.00 93.94 219 PRO A N 1
ATOM 1711 C CA . PRO A 1 219 ? -14.299 18.564 2.039 1.00 93.94 219 PRO A CA 1
ATOM 1712 C C . PRO A 1 219 ? -13.217 19.621 1.818 1.00 93.94 219 PRO A C 1
ATOM 1714 O O . PRO A 1 219 ? -13.007 20.062 0.693 1.00 93.94 219 PRO A O 1
ATOM 1717 N N . ASN A 1 220 ? -12.483 19.964 2.878 1.00 91.62 220 ASN A N 1
ATOM 1718 C CA . ASN A 1 220 ? -11.414 20.960 2.855 1.00 91.62 220 ASN A CA 1
ATOM 1719 C C . ASN A 1 220 ? -10.016 20.338 2.681 1.00 91.62 220 ASN A C 1
ATOM 1721 O O . ASN A 1 220 ? -9.029 21.035 2.885 1.00 91.62 220 ASN A O 1
ATOM 1725 N N . ARG A 1 221 ? -9.927 19.038 2.353 1.00 91.81 221 ARG A N 1
ATOM 1726 C CA . ARG A 1 221 ? -8.671 18.308 2.074 1.00 91.81 221 ARG A CA 1
ATOM 1727 C C . ARG A 1 221 ? -7.608 18.402 3.187 1.00 91.81 221 ARG A C 1
ATOM 1729 O O . ARG A 1 221 ? -6.417 18.307 2.915 1.00 91.81 221 ARG A O 1
ATOM 1736 N N . LYS A 1 222 ? -8.012 18.538 4.454 1.00 90.56 222 LYS A N 1
ATOM 1737 C CA . LYS A 1 222 ? -7.107 18.721 5.606 1.00 90.56 222 LYS A CA 1
ATOM 1738 C C . LYS A 1 222 ? -6.185 17.532 5.875 1.00 90.56 222 LYS A C 1
ATOM 1740 O O . LYS A 1 222 ? -5.153 17.702 6.518 1.00 90.56 222 LYS A O 1
ATOM 1745 N N . ILE A 1 223 ? -6.586 16.325 5.479 1.00 90.19 223 ILE A N 1
ATOM 1746 C CA . ILE A 1 223 ? -5.858 15.075 5.764 1.00 90.19 223 ILE A CA 1
ATOM 1747 C C . ILE A 1 223 ? -5.072 14.610 4.523 1.00 90.19 223 ILE A C 1
ATOM 1749 O O . ILE A 1 223 ? -4.349 13.614 4.570 1.00 90.19 223 ILE A O 1
ATOM 1753 N N . LEU A 1 224 ? -5.196 15.319 3.399 1.00 91.25 224 LEU A N 1
ATOM 1754 C CA . LEU A 1 224 ? -4.613 14.916 2.130 1.00 91.25 224 LEU A CA 1
ATOM 1755 C C . LEU A 1 224 ? -3.203 15.492 1.956 1.00 91.25 224 LEU A C 1
ATOM 1757 O O . LEU A 1 224 ? -2.972 16.670 2.197 1.00 91.25 224 LEU A O 1
ATOM 1761 N N . SER A 1 225 ? -2.248 14.659 1.536 1.00 91.69 225 SER A N 1
ATOM 1762 C CA . SER A 1 225 ? -0.917 15.136 1.149 1.00 91.69 225 SER A CA 1
ATOM 1763 C C . SER A 1 225 ? -0.890 15.517 -0.330 1.00 91.69 225 SER A C 1
ATOM 1765 O O . SER A 1 225 ? -1.600 14.916 -1.136 1.00 91.69 225 SER A O 1
ATOM 1767 N N . ALA A 1 226 ? 0.006 16.428 -0.716 1.00 90.94 226 ALA A N 1
ATOM 1768 C CA . ALA A 1 226 ? 0.186 16.824 -2.118 1.00 90.94 226 ALA A CA 1
ATOM 1769 C C . ALA A 1 226 ? 0.505 15.639 -3.053 1.00 90.94 226 ALA A C 1
ATOM 1771 O O . ALA A 1 226 ? 0.120 15.619 -4.220 1.00 90.94 226 ALA A O 1
ATOM 1772 N N . PHE A 1 227 ? 1.180 14.606 -2.537 1.00 92.25 227 PHE A N 1
ATOM 1773 C CA . PHE A 1 227 ? 1.386 13.365 -3.283 1.00 92.25 227 PHE A CA 1
ATOM 1774 C C . PHE A 1 227 ? 0.061 12.661 -3.592 1.00 92.25 227 PHE A C 1
ATOM 1776 O O . PHE A 1 227 ? -0.174 12.258 -4.728 1.00 92.25 227 PHE A O 1
ATOM 1783 N N . LEU A 1 228 ? -0.819 12.527 -2.597 1.00 93.62 228 LEU A N 1
ATOM 1784 C CA . LEU A 1 228 ? -2.126 11.908 -2.795 1.00 93.62 228 LEU A CA 1
ATOM 1785 C C . LEU A 1 228 ? -3.048 12.775 -3.658 1.00 93.62 228 LEU A C 1
ATOM 1787 O O . LEU A 1 228 ? -3.813 12.219 -4.437 1.00 93.62 228 LEU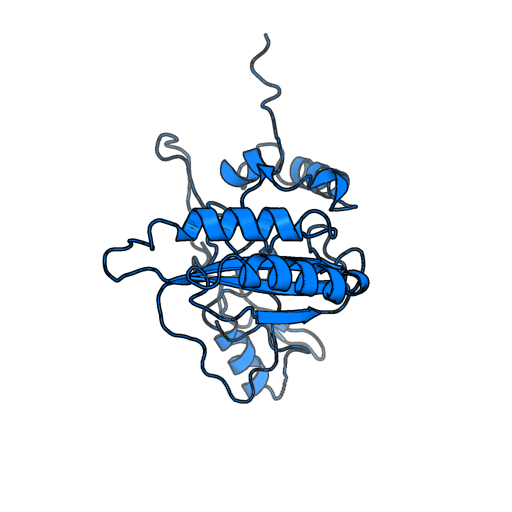 A O 1
ATOM 1791 N N . GLU A 1 229 ? -2.954 14.105 -3.585 1.00 92.88 229 GLU A N 1
ATOM 1792 C CA . GLU A 1 229 ? -3.659 15.010 -4.508 1.00 92.88 229 GLU A CA 1
ATOM 1793 C C . GLU A 1 229 ? -3.285 14.742 -5.963 1.00 92.88 229 GLU A C 1
ATOM 1795 O O . GLU A 1 229 ? -4.171 14.578 -6.804 1.00 92.88 229 GLU A O 1
ATOM 1800 N N . SER A 1 230 ? -1.983 14.609 -6.234 1.00 92.12 230 SER A N 1
ATOM 1801 C CA . SER A 1 230 ? -1.458 14.247 -7.552 1.00 92.12 230 SER A CA 1
ATOM 1802 C C . SER A 1 230 ? -1.965 12.876 -8.013 1.00 92.12 230 SER A C 1
ATOM 1804 O O . SER A 1 230 ? -2.526 12.752 -9.103 1.00 92.12 230 SER A O 1
ATOM 1806 N N . VAL A 1 231 ? -1.871 11.853 -7.156 1.00 94.38 231 VAL A N 1
ATOM 1807 C CA . VAL A 1 231 ? -2.366 10.495 -7.453 1.00 94.38 231 VAL A CA 1
ATOM 1808 C C . VAL A 1 231 ? -3.869 10.488 -7.747 1.00 94.38 231 VAL A C 1
ATOM 1810 O O . VAL A 1 231 ? -4.326 9.812 -8.670 1.00 94.38 231 VAL A O 1
ATOM 1813 N N . PHE A 1 232 ? -4.647 11.243 -6.972 1.00 94.62 232 PHE A N 1
ATOM 1814 C CA . PHE A 1 232 ? -6.093 11.374 -7.136 1.00 94.62 232 PHE A CA 1
ATOM 1815 C C . PHE A 1 232 ? -6.490 12.333 -8.260 1.00 94.62 232 PHE A C 1
ATOM 1817 O O . PHE A 1 232 ? -7.681 12.434 -8.557 1.00 94.62 232 PHE A O 1
ATOM 1824 N N . LYS A 1 233 ? -5.514 12.993 -8.900 1.00 91.50 233 LYS A N 1
ATOM 1825 C CA . LYS A 1 233 ? -5.707 13.994 -9.956 1.00 91.50 233 LYS A CA 1
ATOM 1826 C C . LYS A 1 233 ? -6.722 15.059 -9.544 1.00 91.50 233 LYS A C 1
ATOM 1828 O O . LYS A 1 233 ? -7.572 15.462 -10.337 1.00 91.50 233 LYS A O 1
ATOM 1833 N N . LEU A 1 234 ? -6.659 15.479 -8.281 1.00 87.12 234 LEU A N 1
ATOM 1834 C CA . LEU A 1 234 ? -7.512 16.550 -7.790 1.00 87.12 234 LEU A CA 1
ATOM 1835 C C . LEU A 1 234 ? -6.953 17.864 -8.324 1.00 87.12 234 LEU A C 1
ATOM 1837 O O . LEU A 1 234 ? -5.895 18.311 -7.898 1.00 87.12 234 LEU A O 1
ATOM 1841 N N . THR A 1 235 ? -7.654 18.470 -9.273 1.00 69.56 235 THR A N 1
ATOM 1842 C CA . THR A 1 235 ? -7.409 19.862 -9.641 1.00 69.56 235 THR A CA 1
ATOM 1843 C C . THR A 1 235 ? -8.095 20.770 -8.625 1.00 69.56 235 THR A C 1
ATOM 1845 O O . THR A 1 235 ? -9.150 20.433 -8.067 1.00 69.56 235 THR A O 1
ATOM 1848 N N . ASP A 1 236 ? -7.517 21.936 -8.371 1.00 56.78 236 ASP A N 1
ATOM 1849 C CA . ASP A 1 236 ? -8.213 22.978 -7.629 1.00 56.78 236 ASP A CA 1
ATOM 1850 C C . ASP A 1 236 ? -9.308 23.554 -8.520 1.00 56.78 236 ASP A C 1
ATOM 1852 O O . ASP A 1 236 ? -9.045 24.100 -9.584 1.00 56.78 236 ASP A O 1
ATOM 1856 N N . ALA A 1 237 ? -10.561 23.411 -8.095 1.00 43.47 237 ALA A N 1
ATOM 1857 C CA . ALA A 1 237 ? -11.705 24.032 -8.755 1.00 43.47 237 ALA A CA 1
ATOM 1858 C C . ALA A 1 237 ? -11.850 25.525 -8.383 1.00 43.47 237 ALA A C 1
ATOM 1860 O O . ALA A 1 237 ? -12.943 26.073 -8.476 1.00 43.47 237 ALA A O 1
ATOM 1861 N N . HIS A 1 238 ? -10.781 26.178 -7.912 1.00 36.69 238 HIS A N 1
ATOM 1862 C CA . HIS A 1 238 ? -10.839 27.509 -7.306 1.00 36.69 238 HIS A CA 1
ATOM 1863 C C . HIS A 1 238 ? -9.631 28.375 -7.678 1.00 36.69 238 HIS A C 1
ATOM 1865 O O . HIS A 1 238 ? -8.854 28.726 -6.803 1.00 36.69 238 HIS A O 1
ATOM 1871 N N . TYR A 1 239 ? -9.487 28.717 -8.962 1.00 36.62 239 TYR A N 1
ATOM 1872 C CA . TYR A 1 239 ? -8.776 29.923 -9.427 1.00 36.62 239 TYR A CA 1
ATOM 1873 C C . TYR A 1 239 ? -9.291 30.380 -10.810 1.00 36.62 239 TYR A C 1
ATOM 1875 O O . TYR A 1 239 ? -8.515 30.822 -11.645 1.00 36.62 239 TYR A O 1
ATOM 1883 N N . ASP A 1 240 ? -10.598 30.271 -11.055 1.00 31.42 240 ASP A N 1
ATOM 1884 C CA . ASP A 1 240 ? -11.275 31.008 -12.131 1.00 31.42 240 ASP A CA 1
ATOM 1885 C C . ASP A 1 240 ? -12.444 31.768 -11.493 1.00 31.42 240 ASP A C 1
ATOM 1887 O O . ASP A 1 240 ? -13.518 31.205 -11.293 1.00 31.42 240 ASP A O 1
ATOM 1891 N N . ASP A 1 241 ? -12.161 33.007 -11.087 1.00 32.44 241 ASP A N 1
ATOM 1892 C CA . ASP A 1 241 ? -13.073 34.159 -11.022 1.00 32.44 241 ASP A CA 1
ATOM 1893 C C . ASP A 1 241 ? -12.227 35.448 -11.013 1.00 32.44 241 ASP A C 1
ATOM 1895 O O . ASP A 1 241 ? -11.303 35.554 -10.168 1.00 32.44 241 ASP A O 1
#

Sequence (241 aa):
MGSGLGYEKLMSIQLDDPEAKLISMQHFHGLIEMKKETAVFGAATTVNDVIAILASHHRMLPCSPGVIGIQTLAGAIATGTHGQEQILCKGIPIPQINCEIAIPFEHTREATLAIKSWADVHKKYLHYPFIYRATGQSKAWLNPAYKGPVCYIGFLVYVAEDGSVRDDGMATMHELQMILAPFGGIPHWGKHFQPDIYNFERLIPKWKDFLDLRAQLDPNRKILSAFLESVFKLTDAHYDD

Secondary structure (DSSP, 8-state):
--SS---SGGG---TT-TT------TTS-SEEEE-SS-EEE-TT-BHHHHHHHHHHTT---SS---S-TTSBHHHHHHTT------SS-PPP-S-EEEEEEEEEGGGHHHHHHHHHHHHHH-TTT--S--EEEEE----STT-GGGSS-EEEEEEEEEB-TTS-B-TTHHHHHHHHHHHHGGGT-EE-TTSB--GGG--HHHH-TTHHHHHHHHHHH-TT-TT--HHHHHHTT---S-S--